Protein AF-A0A8J7DRU2-F1 (afdb_monomer)

Nearest PDB structures (foldseek):
  3ztw-assembly1_B  TM=8.433E-01  e=1.451E-21  Thermus thermophilus HB27
  3ztw-assembly1_A  TM=8.547E-01  e=4.739E-21  Thermus thermophilus HB27
  2zos-assembly2_B  TM=8.232E-01  e=2.912E-16  Pyrococcus horikoshii
  1xvi-assembly1_A  TM=8.022E-01  e=3.745E-15  Escherichia coli K-12
  1mop-assembly1_B  TM=5.510E-01  e=1.621E+00  Mycobacterium tuberculosis

Secondary structure (DSSP, 8-state):
--EEEEEEESSSS-HHHHHHHHHHHTT-TTEEEEEE-SS-HHHHHHH--S---EEETTTTEEEEETTS--SS--EEETTEEEEE-SPPHHHHHHHHHHHHHHTTS---BGGGS-HHHHHHHHT--HHHHHHHH--SS-EEEEPPSSS-HHHHHHHHHHTT-EEE--SSEEEEE-TT-SHHHHHHHHHHHS-TTS-EEEEEE-S-HHHHHHSSEEEPPP---S-HHHHHHHHHHHHHHHH-

Radius of gyration: 18.29 Å; Cα contacts (8 Å, |Δi|>4): 442; chains: 1; bounding box: 40×35×53 Å

InterPro domains:
  IPR023214 HAD superfamily [G3DSA:3.40.50.1000] (25-217)

Solvent-accessible surface area (backbone atoms only — not comparable to full-atom values): 12942 Å² total; per-residue (Å²): 127,40,32,34,37,38,37,32,35,57,79,70,43,62,74,70,55,51,57,51,51,50,63,70,44,67,77,40,97,44,53,46,63,31,44,35,29,70,49,22,63,56,40,48,59,74,72,43,93,61,100,55,38,36,29,22,47,41,18,15,36,34,40,34,46,64,87,56,89,56,46,92,66,47,52,84,48,98,69,22,21,37,42,73,42,27,35,52,22,71,54,25,52,52,46,47,57,53,39,22,60,74,70,72,43,92,63,57,39,53,85,75,46,52,67,68,53,34,16,67,76,69,73,35,54,64,70,54,31,52,24,66,52,52,48,66,25,36,29,48,26,52,44,60,90,90,56,55,72,67,60,52,39,53,51,27,47,77,72,63,27,33,64,49,88,40,90,63,52,21,35,36,34,16,64,68,30,26,54,50,54,37,53,55,50,53,58,71,34,47,60,85,88,58,75,63,51,38,31,19,41,33,78,51,64,60,51,35,71,64,32,79,41,61,36,69,72,68,88,65,97,59,60,85,65,57,53,53,48,52,57,53,48,60,52,43,74,63,44,104

Structure (mmCIF, N/CA/C/O backbone):
data_AF-A0A8J7DRU2-F1
#
_entry.id   AF-A0A8J7DRU2-F1
#
loop_
_atom_site.group_PDB
_atom_site.id
_atom_site.type_symbol
_atom_site.label_atom_id
_atom_site.label_alt_id
_atom_site.label_comp_id
_atom_site.label_asym_id
_atom_site.label_entity_id
_atom_site.label_seq_id
_atom_site.pdbx_PDB_ins_code
_atom_site.Cartn_x
_atom_site.Cartn_y
_atom_site.Cartn_z
_atom_site.occupancy
_atom_site.B_iso_or_equiv
_atom_site.auth_seq_id
_atom_site.auth_comp_id
_atom_site.auth_asym_id
_atom_site.auth_atom_id
_atom_site.pdbx_PDB_model_num
ATOM 1 N N . MET A 1 1 ? -12.143 6.184 30.166 1.00 57.16 1 MET A N 1
ATOM 2 C CA . MET A 1 1 ? -11.781 5.018 29.345 1.00 57.16 1 MET A CA 1
ATOM 3 C C . MET A 1 1 ? -11.552 5.536 27.946 1.00 57.16 1 MET A C 1
ATOM 5 O O . MET A 1 1 ? -12.514 5.947 27.304 1.00 57.16 1 MET A O 1
ATOM 9 N N . THR A 1 2 ? -10.285 5.646 27.568 1.00 62.66 2 THR A N 1
ATOM 10 C CA . THR A 1 2 ? -9.857 6.164 26.268 1.00 62.66 2 THR A CA 1
ATOM 11 C C . THR A 1 2 ? -9.828 4.993 25.302 1.00 62.66 2 THR A C 1
ATOM 13 O O . THR A 1 2 ? -9.277 3.942 25.618 1.00 62.66 2 THR A O 1
ATOM 16 N N . SER A 1 3 ? -10.466 5.153 24.153 1.00 82.56 3 SER A N 1
ATOM 17 C CA . SER A 1 3 ? -10.392 4.164 23.086 1.00 82.56 3 SER A CA 1
ATOM 18 C C . SER A 1 3 ? -9.222 4.543 22.163 1.00 82.56 3 SER A C 1
ATOM 20 O O . SER A 1 3 ? -8.818 5.703 22.106 1.00 82.56 3 SER A O 1
ATOM 22 N N . ALA A 1 4 ? -8.618 3.582 21.478 1.00 88.50 4 ALA A N 1
ATOM 23 C CA . ALA A 1 4 ? -7.410 3.792 20.690 1.00 88.50 4 ALA A CA 1
ATOM 24 C C . ALA A 1 4 ? -7.475 3.082 19.332 1.00 88.50 4 ALA A C 1
ATOM 26 O O . ALA A 1 4 ? -8.112 2.037 19.190 1.00 88.50 4 ALA A O 1
ATOM 27 N N . ILE A 1 5 ? -6.817 3.663 18.328 1.00 90.25 5 ILE A N 1
ATOM 28 C CA . ILE A 1 5 ? -6.596 3.035 17.021 1.00 90.25 5 ILE A CA 1
ATOM 29 C C . ILE A 1 5 ? -5.105 2.748 16.899 1.00 90.25 5 ILE A C 1
ATOM 31 O O . ILE A 1 5 ? -4.295 3.670 16.950 1.00 90.25 5 ILE A O 1
ATOM 35 N N . LEU A 1 6 ? -4.748 1.480 16.733 1.00 91.50 6 LEU A N 1
ATOM 36 C CA . LEU A 1 6 ? -3.387 1.048 16.452 1.00 91.50 6 LEU A CA 1
ATOM 37 C C . LEU A 1 6 ? -3.255 0.760 14.956 1.00 91.50 6 LEU A C 1
ATOM 39 O O . LEU A 1 6 ? -3.738 -0.264 14.467 1.00 91.50 6 LEU A O 1
ATOM 43 N N . PHE A 1 7 ? -2.580 1.655 14.241 1.00 93.69 7 PHE A N 1
ATOM 44 C CA . PHE A 1 7 ? -2.135 1.405 12.877 1.00 93.69 7 PHE A CA 1
ATOM 45 C C . PHE A 1 7 ? -0.889 0.526 12.910 1.00 93.69 7 PHE A C 1
ATOM 47 O O . PHE A 1 7 ? 0.063 0.823 13.632 1.00 93.69 7 PHE A O 1
ATOM 54 N N . VAL A 1 8 ? -0.898 -0.565 12.150 1.00 91.75 8 VAL A N 1
ATOM 55 C CA . VAL A 1 8 ? 0.208 -1.527 12.134 1.00 91.75 8 VAL A CA 1
ATOM 56 C C . VAL A 1 8 ? 0.742 -1.670 10.724 1.00 91.75 8 VAL A C 1
ATOM 58 O O . VAL A 1 8 ? 0.020 -2.112 9.836 1.00 91.75 8 VAL A O 1
ATOM 61 N N . ASP A 1 9 ? 2.009 -1.333 10.529 1.00 92.62 9 ASP A N 1
ATOM 62 C CA . ASP A 1 9 ? 2.712 -1.577 9.277 1.00 92.62 9 ASP A CA 1
ATOM 63 C C . ASP A 1 9 ? 3.012 -3.071 9.123 1.00 92.62 9 ASP A C 1
ATOM 65 O O . ASP A 1 9 ? 3.837 -3.633 9.847 1.00 92.62 9 ASP A O 1
ATOM 69 N N . LEU A 1 10 ? 2.326 -3.728 8.186 1.00 89.25 10 LEU A N 1
ATOM 70 C CA . LEU A 1 10 ? 2.542 -5.155 7.929 1.00 89.25 10 LEU A CA 1
ATOM 71 C C . LEU A 1 10 ? 3.870 -5.444 7.240 1.00 89.25 10 LEU A C 1
ATOM 73 O O . LEU A 1 10 ? 4.282 -6.598 7.171 1.00 89.25 10 LEU A O 1
ATOM 77 N N . ASP A 1 11 ? 4.504 -4.429 6.667 1.00 88.31 11 ASP A N 1
ATOM 78 C CA . ASP A 1 11 ? 5.716 -4.597 5.882 1.00 88.31 11 ASP A CA 1
ATOM 79 C C . ASP A 1 11 ? 6.962 -4.539 6.766 1.00 88.31 11 ASP A C 1
ATOM 81 O O . ASP A 1 11 ? 7.975 -5.151 6.431 1.00 88.31 11 ASP A O 1
ATOM 85 N N . SER A 1 12 ? 6.858 -3.875 7.921 1.00 82.12 12 SER A N 1
ATOM 86 C CA . SER A 1 12 ? 7.887 -3.839 8.965 1.00 82.12 12 SER A CA 1
ATOM 87 C C . SER A 1 12 ? 7.806 -4.999 9.963 1.00 82.12 12 SER A C 1
ATOM 89 O O . SER A 1 12 ? 8.673 -5.106 10.829 1.00 82.12 12 SER A O 1
ATOM 91 N N . LEU A 1 13 ? 6.775 -5.851 9.895 1.00 77.81 13 LEU A N 1
ATOM 92 C CA . LEU A 1 13 ? 6.557 -6.922 10.871 1.00 77.81 13 LEU A CA 1
ATOM 93 C C . LEU A 1 13 ? 6.539 -8.316 10.230 1.00 77.81 13 LEU A C 1
ATOM 95 O O . LEU A 1 13 ? 5.918 -8.520 9.184 1.00 77.81 13 LEU A O 1
ATOM 99 N N . PRO A 1 14 ? 7.130 -9.323 10.894 1.00 70.81 14 PRO A N 1
ATOM 100 C CA . PRO A 1 14 ? 6.873 -10.721 10.579 1.00 70.81 14 PRO A CA 1
ATOM 101 C C . PRO A 1 14 ? 5.379 -11.073 10.721 1.00 70.81 14 PRO A C 1
ATOM 103 O O . PRO A 1 14 ? 4.694 -10.612 11.640 1.00 70.81 14 PRO A O 1
ATOM 106 N N . ALA A 1 15 ? 4.852 -11.906 9.817 1.00 64.12 15 ALA A N 1
ATOM 107 C CA . ALA A 1 15 ? 3.417 -12.215 9.752 1.00 64.12 15 ALA A CA 1
ATOM 108 C C . ALA A 1 15 ? 2.878 -12.910 11.023 1.00 64.12 15 ALA A C 1
ATOM 110 O O . ALA A 1 15 ? 1.732 -12.710 11.426 1.00 64.12 15 ALA A O 1
ATOM 111 N N . ASP A 1 16 ? 3.717 -13.712 11.670 1.00 67.00 16 ASP A N 1
ATOM 112 C CA . ASP A 1 16 ? 3.453 -14.394 12.934 1.00 67.00 16 ASP A CA 1
ATOM 113 C C . ASP A 1 16 ? 3.314 -13.422 14.116 1.00 67.00 16 ASP A C 1
ATOM 115 O O . ASP A 1 16 ? 2.469 -13.639 14.989 1.00 67.00 16 ASP A O 1
ATOM 119 N N . GLN A 1 17 ? 4.049 -12.306 14.117 1.00 70.75 17 GLN A N 1
ATOM 120 C CA . GLN A 1 17 ? 3.916 -11.287 15.160 1.00 70.75 17 GLN A CA 1
ATOM 121 C C . GLN A 1 17 ? 2.566 -10.576 15.102 1.00 70.75 17 GLN A C 1
ATOM 123 O O . GLN A 1 17 ? 1.948 -10.347 16.141 1.00 70.75 17 GLN A O 1
ATOM 128 N N . LEU A 1 18 ? 2.050 -10.282 13.908 1.00 68.88 18 LEU A N 1
ATOM 129 C CA . LEU A 1 18 ? 0.759 -9.614 13.783 1.00 68.88 18 LEU A CA 1
ATOM 130 C C . LEU A 1 18 ? -0.393 -10.477 14.311 1.00 68.88 18 LEU A C 1
ATOM 132 O O . LEU A 1 18 ? -1.255 -9.971 15.025 1.00 68.88 18 LEU A O 1
ATOM 136 N N . ALA A 1 19 ? -0.408 -11.777 14.007 1.00 68.94 19 ALA A N 1
ATOM 137 C CA . ALA A 1 19 ? -1.417 -12.689 14.546 1.00 68.94 19 ALA A CA 1
ATOM 138 C C . ALA A 1 19 ? -1.389 -12.716 16.084 1.00 68.94 19 ALA A C 1
ATOM 140 O O . ALA A 1 19 ? -2.441 -12.714 16.729 1.00 68.94 19 ALA A O 1
ATOM 141 N N . VAL A 1 20 ? -0.194 -12.677 16.681 1.00 70.56 20 VAL A N 1
ATOM 142 C CA . VAL A 1 20 ? -0.016 -12.600 18.136 1.00 70.56 20 VAL A CA 1
ATOM 143 C C . VAL A 1 20 ? -0.521 -11.266 18.691 1.00 70.56 20 VAL A C 1
ATOM 145 O O . VAL A 1 20 ? -1.255 -11.271 19.680 1.00 70.56 20 VAL A O 1
ATOM 148 N N . ILE A 1 21 ? -0.172 -10.142 18.058 1.00 70.88 21 ILE A N 1
ATOM 149 C CA . ILE A 1 21 ? -0.624 -8.795 18.438 1.00 70.88 21 ILE A CA 1
ATOM 150 C C . ILE A 1 21 ? -2.150 -8.718 18.357 1.00 70.88 21 ILE A C 1
ATOM 152 O O . ILE A 1 21 ? -2.799 -8.382 19.345 1.00 70.88 21 ILE A O 1
ATOM 156 N N . ALA A 1 22 ? -2.730 -9.114 17.224 1.00 68.56 22 ALA A N 1
ATOM 157 C CA . ALA A 1 22 ? -4.168 -9.103 17.001 1.00 68.56 22 ALA A CA 1
ATOM 158 C C . ALA A 1 22 ? -4.903 -9.981 18.017 1.00 68.56 22 ALA A C 1
ATOM 160 O O . ALA A 1 22 ? -5.844 -9.508 18.638 1.00 68.56 22 ALA A O 1
ATOM 161 N N . THR A 1 23 ? -4.439 -11.210 18.268 1.00 69.81 23 THR A N 1
ATOM 162 C CA . THR A 1 23 ? -5.084 -12.129 19.226 1.00 69.81 23 THR A CA 1
ATOM 163 C C . THR A 1 23 ? -4.995 -11.625 20.669 1.00 69.81 23 THR A C 1
ATOM 165 O O . THR A 1 23 ? -5.955 -11.726 21.434 1.00 69.81 23 THR A O 1
ATOM 168 N N . LYS A 1 24 ? -3.843 -11.078 21.077 1.00 66.12 24 LYS A N 1
ATOM 169 C CA . LYS A 1 24 ? -3.654 -10.569 22.444 1.00 66.12 24 LYS A CA 1
ATOM 170 C C . LYS A 1 24 ? -4.443 -9.286 22.694 1.00 66.12 24 LYS A C 1
ATOM 172 O O . LYS A 1 24 ? -4.889 -9.062 23.817 1.00 66.12 24 LYS A O 1
ATOM 177 N N . LEU A 1 25 ? -4.615 -8.456 21.669 1.00 64.44 25 LEU A N 1
ATOM 178 C CA . LEU A 1 25 ? -5.249 -7.146 21.787 1.00 64.44 25 LEU A CA 1
ATOM 179 C C . LEU A 1 25 ? -6.736 -7.139 21.411 1.00 64.44 25 LEU A C 1
ATOM 181 O O . LEU A 1 25 ? -7.464 -6.284 21.909 1.00 64.44 25 LEU A O 1
ATOM 185 N N . SER A 1 26 ? -7.225 -8.121 20.646 1.00 62.44 26 SER A N 1
ATOM 186 C CA . SER A 1 26 ? -8.649 -8.267 20.292 1.00 62.44 26 SER A CA 1
ATOM 187 C C . SER A 1 26 ? -9.561 -8.512 21.496 1.00 62.44 26 SER A C 1
ATOM 189 O O . SER A 1 26 ? -10.780 -8.429 21.378 1.00 62.44 26 SER A O 1
ATOM 191 N N . SER A 1 27 ? -8.987 -8.822 22.661 1.00 62.72 27 SER A N 1
ATOM 192 C CA . SER A 1 27 ? -9.725 -8.951 23.921 1.00 62.72 27 SER A CA 1
ATOM 193 C C . SER A 1 27 ? -10.120 -7.594 24.526 1.00 62.72 27 SER A C 1
ATOM 195 O O . SER A 1 27 ? -10.934 -7.555 25.445 1.00 62.72 27 SER A O 1
ATOM 197 N N . SER A 1 28 ? -9.556 -6.482 24.035 1.00 65.56 28 SER A N 1
ATOM 198 C CA . SER A 1 28 ? -9.883 -5.133 24.498 1.00 65.56 28 SER A CA 1
ATOM 199 C C . SER A 1 28 ? -10.899 -4.473 23.570 1.00 65.56 28 SER A C 1
ATOM 201 O O . SER A 1 28 ? -10.582 -4.117 22.439 1.00 65.56 28 SER A O 1
ATOM 203 N N . SER A 1 29 ? -12.111 -4.217 24.067 1.00 67.75 29 SER A N 1
ATOM 204 C CA . SER A 1 29 ? -13.142 -3.465 23.332 1.00 67.75 29 SER A CA 1
ATOM 205 C C . SER A 1 29 ? -12.785 -1.988 23.098 1.00 67.75 29 SER A C 1
ATOM 207 O O . SER A 1 29 ? -13.585 -1.250 22.531 1.00 67.75 29 SER A O 1
ATOM 209 N N . GLN A 1 30 ? -11.626 -1.542 23.587 1.00 78.25 30 GLN A N 1
ATOM 210 C CA . GLN A 1 30 ? -11.133 -0.169 23.497 1.00 78.25 30 GLN A CA 1
ATOM 211 C C . GLN A 1 30 ? -10.054 -0.003 22.427 1.00 78.25 30 GLN A C 1
ATOM 213 O O . GLN A 1 30 ? -9.617 1.120 22.213 1.00 78.25 30 GLN A O 1
ATOM 218 N N . LEU A 1 31 ? -9.611 -1.076 21.760 1.00 83.25 31 LEU A N 1
ATOM 219 C CA . LEU A 1 31 ? -8.578 -0.991 20.731 1.00 83.25 31 LEU A CA 1
ATOM 220 C C . LEU A 1 31 ? -9.094 -1.467 19.375 1.00 83.25 31 LEU A C 1
ATOM 222 O O . LEU A 1 31 ? -9.531 -2.606 19.226 1.00 83.25 31 LEU A O 1
ATOM 226 N N . LEU A 1 32 ? -8.959 -0.608 18.370 1.00 86.56 32 LEU A N 1
ATOM 227 C CA . LEU A 1 32 ? -9.132 -0.968 16.971 1.00 86.56 32 LEU A CA 1
ATOM 228 C C . LEU A 1 32 ? -7.765 -1.132 16.308 1.00 86.56 32 LEU A C 1
ATOM 230 O O . LEU A 1 32 ? -6.945 -0.222 16.356 1.00 86.56 32 LEU A O 1
ATOM 234 N N . ILE A 1 33 ? -7.525 -2.274 15.670 1.00 88.44 33 ILE A N 1
ATOM 235 C CA . ILE A 1 33 ? -6.283 -2.539 14.934 1.00 88.44 33 ILE A CA 1
ATOM 236 C C . ILE A 1 33 ? -6.546 -2.349 13.447 1.00 88.44 33 ILE A C 1
ATOM 238 O O . ILE A 1 33 ? -7.510 -2.906 12.920 1.00 88.44 33 ILE A O 1
ATOM 242 N N . VAL A 1 34 ? -5.674 -1.588 12.789 1.00 92.00 34 VAL A N 1
ATOM 243 C CA . VAL A 1 34 ? -5.780 -1.262 11.365 1.00 92.00 34 VAL A CA 1
ATOM 244 C C . VAL A 1 34 ? -4.444 -1.550 10.684 1.00 92.00 34 VAL A C 1
ATOM 246 O O . VAL A 1 34 ? -3.516 -0.744 10.769 1.00 92.00 34 VAL A O 1
ATOM 249 N N . PRO A 1 35 ? -4.307 -2.701 10.016 1.00 92.94 35 PRO A N 1
ATOM 250 C CA . PRO A 1 35 ? -3.154 -2.978 9.178 1.00 92.94 35 PRO A CA 1
ATOM 251 C C . PRO A 1 35 ? -2.997 -1.955 8.047 1.00 92.94 35 PRO A C 1
ATOM 253 O O . PRO A 1 35 ? -3.981 -1.569 7.417 1.00 92.94 35 PRO A O 1
ATOM 256 N N . VAL A 1 36 ? -1.759 -1.553 7.770 1.00 95.94 36 VAL A N 1
ATOM 257 C CA . VAL A 1 36 ? -1.356 -0.663 6.674 1.00 95.94 36 VAL A CA 1
ATOM 258 C C . VAL A 1 36 ? -0.221 -1.340 5.910 1.00 95.94 36 VAL A C 1
ATOM 260 O O . VAL A 1 36 ? 0.701 -1.866 6.529 1.00 95.94 36 VAL A O 1
ATOM 263 N N . THR A 1 37 ? -0.295 -1.389 4.577 1.00 95.56 37 THR A N 1
ATOM 264 C CA . THR A 1 37 ? 0.693 -2.129 3.772 1.00 95.56 37 THR A CA 1
ATOM 265 C C . THR A 1 37 ? 0.749 -1.687 2.309 1.00 95.56 37 THR A C 1
ATOM 267 O O . THR A 1 37 ? -0.220 -1.155 1.763 1.00 95.56 37 THR A O 1
ATOM 270 N N . HIS A 1 38 ? 1.868 -1.964 1.636 1.00 95.81 38 HIS A N 1
ATOM 271 C CA . HIS A 1 38 ? 1.995 -1.913 0.174 1.00 95.81 38 HIS A CA 1
ATOM 272 C C . HIS A 1 38 ? 1.373 -3.120 -0.556 1.00 95.81 38 HIS A C 1
ATOM 274 O O . HIS A 1 38 ? 1.244 -3.109 -1.791 1.00 95.81 38 HIS A O 1
ATOM 280 N N . LYS A 1 39 ? 1.023 -4.175 0.190 1.00 95.62 39 LYS A N 1
ATOM 281 C CA . LYS A 1 39 ? 0.406 -5.405 -0.321 1.00 95.62 39 LYS A CA 1
ATOM 282 C C . LYS A 1 39 ? -0.992 -5.142 -0.864 1.00 95.62 39 LYS A C 1
ATOM 284 O O . LYS A 1 39 ? -1.639 -4.153 -0.528 1.00 95.62 39 LYS A O 1
ATOM 289 N N . THR A 1 40 ? -1.435 -6.044 -1.727 1.00 97.12 40 THR A N 1
ATOM 290 C CA . THR A 1 40 ? -2.789 -6.066 -2.296 1.00 97.12 40 THR A CA 1
ATOM 291 C C . THR A 1 40 ? -3.824 -6.527 -1.272 1.00 97.12 40 THR A C 1
ATOM 293 O O . THR A 1 40 ? -3.483 -7.203 -0.297 1.00 97.12 40 THR A O 1
ATOM 296 N N . ARG A 1 41 ? -5.109 -6.255 -1.531 1.00 95.62 41 ARG A N 1
ATOM 297 C CA . ARG A 1 41 ? -6.211 -6.859 -0.765 1.00 95.62 41 ARG A CA 1
ATOM 298 C C . ARG A 1 41 ? -6.106 -8.380 -0.722 1.00 95.62 41 ARG A C 1
ATOM 300 O O . ARG A 1 41 ? -6.160 -8.959 0.357 1.00 95.62 41 ARG A O 1
ATOM 307 N N . ALA A 1 42 ? -5.877 -9.012 -1.873 1.00 94.81 42 ALA A N 1
ATOM 308 C CA . ALA A 1 42 ? -5.778 -10.465 -1.969 1.00 94.81 42 ALA A CA 1
ATOM 309 C C . ALA A 1 42 ? -4.670 -11.035 -1.065 1.00 94.81 42 ALA A C 1
ATOM 311 O O . ALA A 1 42 ? -4.842 -12.086 -0.447 1.00 94.81 42 ALA A O 1
ATOM 312 N N . GLU A 1 43 ? -3.518 -10.361 -0.973 1.00 94.00 43 GLU A N 1
ATOM 313 C CA . GLU A 1 43 ? -2.453 -10.739 -0.039 1.00 94.00 43 GLU A CA 1
ATOM 314 C C . GLU A 1 43 ? -2.883 -10.587 1.419 1.00 94.00 43 GLU A C 1
ATOM 316 O O . GLU A 1 43 ? -2.649 -11.504 2.204 1.00 94.00 43 GLU A O 1
ATOM 321 N N . VAL A 1 44 ? -3.518 -9.467 1.775 1.00 91.94 44 VAL A N 1
ATOM 322 C CA . VAL A 1 44 ? -3.983 -9.211 3.144 1.00 91.94 44 VAL A CA 1
ATOM 323 C C . VAL A 1 44 ? -5.025 -10.241 3.577 1.00 91.94 44 VAL A C 1
ATOM 325 O O . VAL A 1 44 ? -4.873 -10.823 4.645 1.00 91.94 44 VAL A O 1
ATOM 328 N N . GLU A 1 45 ? -6.018 -10.547 2.743 1.00 90.44 45 GLU A N 1
ATOM 329 C CA . GLU A 1 45 ? -7.039 -11.569 3.023 1.00 90.44 45 GLU A CA 1
ATOM 330 C C . GLU A 1 45 ? -6.429 -12.964 3.240 1.00 90.44 45 GLU A C 1
ATOM 332 O O . GLU A 1 45 ? -6.904 -13.741 4.067 1.00 90.44 45 GLU A O 1
ATOM 337 N N . ALA A 1 46 ? -5.342 -13.288 2.532 1.00 89.69 46 ALA A N 1
ATOM 338 C CA . ALA A 1 46 ? -4.636 -14.554 2.713 1.00 89.69 46 ALA A CA 1
ATOM 339 C C . ALA A 1 46 ? -3.768 -14.594 3.984 1.00 89.69 46 ALA A C 1
ATOM 341 O O . ALA A 1 46 ? -3.498 -15.679 4.500 1.00 89.69 46 ALA A O 1
ATOM 342 N N . LEU A 1 47 ? -3.294 -13.438 4.458 1.00 83.88 47 LEU A N 1
ATOM 343 C CA . LEU A 1 47 ? -2.450 -13.314 5.650 1.00 83.88 47 LEU A CA 1
ATOM 344 C C . LEU A 1 47 ? -3.274 -13.168 6.935 1.00 83.88 47 LEU A C 1
ATOM 346 O O . LEU A 1 47 ? -2.850 -13.644 7.987 1.00 83.88 47 LEU A O 1
ATOM 350 N N . LEU A 1 48 ? -4.431 -12.506 6.859 1.00 78.12 48 LEU A N 1
ATOM 351 C CA . LEU A 1 48 ? -5.240 -12.104 8.006 1.00 78.12 48 LEU A CA 1
ATOM 352 C C . LEU A 1 48 ? -6.577 -12.848 8.011 1.00 78.12 48 LEU A C 1
ATOM 354 O O . LEU A 1 48 ? -7.544 -12.374 7.421 1.00 78.12 48 LEU A O 1
ATOM 358 N N . PRO A 1 49 ? -6.698 -13.968 8.745 1.00 65.81 49 PRO A N 1
ATOM 359 C CA . PRO A 1 49 ? -7.970 -14.684 8.865 1.00 65.81 49 PRO A CA 1
ATOM 360 C C . PRO A 1 49 ? -9.011 -13.937 9.723 1.00 65.81 49 PRO A C 1
ATOM 362 O O . PRO A 1 49 ? -10.094 -14.461 9.974 1.00 65.81 49 PRO A O 1
ATOM 365 N N . LEU A 1 50 ? -8.686 -12.738 10.220 1.00 67.94 50 LEU A N 1
ATOM 366 C CA . LEU A 1 50 ? -9.546 -11.920 11.069 1.00 67.94 50 LEU A CA 1
ATOM 367 C C . LEU A 1 50 ? -10.215 -10.812 10.252 1.00 67.94 50 LEU A C 1
ATOM 369 O O . LEU A 1 50 ? -9.578 -10.138 9.448 1.00 67.94 50 LEU A O 1
ATOM 373 N N . THR A 1 51 ? -11.495 -10.569 10.530 1.00 80.12 51 THR A N 1
ATOM 374 C CA . THR A 1 51 ? -12.278 -9.488 9.922 1.00 80.12 51 THR A CA 1
ATOM 375 C C . THR A 1 51 ? -11.921 -8.137 10.555 1.00 80.12 51 THR A C 1
ATOM 377 O O . THR A 1 51 ? -12.645 -7.613 11.404 1.00 80.12 51 THR A O 1
ATOM 380 N N . LEU A 1 52 ? -10.771 -7.589 10.167 1.00 86.81 52 LEU A N 1
ATOM 381 C CA . LEU A 1 52 ? -10.296 -6.258 10.553 1.00 86.81 52 LEU A CA 1
ATOM 382 C C . LEU A 1 52 ? -10.506 -5.265 9.400 1.00 86.81 52 LEU A C 1
ATOM 384 O O . LEU A 1 52 ? -10.512 -5.685 8.242 1.00 86.81 52 LEU A O 1
ATOM 388 N N . PRO A 1 53 ? -10.665 -3.960 9.676 1.00 91.31 53 PRO A N 1
ATOM 389 C CA . PRO A 1 53 ? -10.430 -2.953 8.655 1.00 91.31 53 PRO A CA 1
ATOM 390 C C . PRO A 1 53 ? -8.937 -2.860 8.336 1.00 91.31 53 PRO A C 1
ATOM 392 O O . PRO A 1 53 ? -8.112 -3.035 9.229 1.00 91.31 53 PRO A O 1
ATOM 395 N N . PHE A 1 54 ? -8.582 -2.562 7.089 1.00 93.94 54 PHE A N 1
ATOM 396 C CA . PHE A 1 54 ? -7.186 -2.468 6.658 1.00 93.94 54 PHE A CA 1
ATOM 397 C C . PHE A 1 54 ? -6.998 -1.489 5.493 1.00 93.94 54 PHE A C 1
ATOM 399 O O . PHE A 1 54 ? -7.938 -1.154 4.770 1.00 93.94 54 PHE A O 1
ATOM 406 N N . ILE A 1 55 ? -5.760 -1.030 5.320 1.00 97.12 55 ILE A N 1
ATOM 407 C CA . ILE A 1 55 ? -5.325 -0.088 4.289 1.00 97.12 55 ILE A CA 1
ATOM 408 C C . ILE A 1 55 ? -4.296 -0.788 3.395 1.00 97.12 55 ILE A C 1
ATOM 410 O O . ILE A 1 55 ? -3.258 -1.243 3.877 1.00 97.12 55 ILE A O 1
ATOM 414 N N . VAL A 1 56 ? -4.573 -0.860 2.093 1.00 97.62 56 VAL A N 1
ATOM 415 C CA . VAL A 1 56 ? -3.752 -1.587 1.108 1.00 97.62 56 VAL A CA 1
ATOM 416 C C . VAL A 1 56 ? -3.082 -0.662 0.109 1.00 97.62 56 VAL A C 1
ATOM 418 O O . VAL A 1 56 ? -3.437 0.516 -0.017 1.00 97.62 56 VAL A O 1
ATOM 421 N N . GLU A 1 57 ? -2.141 -1.233 -0.645 1.00 98.00 57 GLU A N 1
ATOM 422 C CA . GLU A 1 57 ? -1.481 -0.592 -1.782 1.00 98.00 57 GLU A CA 1
ATOM 423 C C . GLU A 1 57 ? -0.993 0.823 -1.451 1.00 98.00 57 GLU A C 1
ATOM 425 O O . GLU A 1 57 ? -1.210 1.783 -2.194 1.00 98.00 57 GLU A O 1
ATOM 430 N N . THR A 1 58 ? -0.360 0.937 -0.283 1.00 96.69 58 THR A N 1
ATOM 431 C CA . THR A 1 58 ? 0.274 2.158 0.218 1.00 96.69 58 THR A CA 1
ATOM 432 C C . THR A 1 58 ? -0.711 3.316 0.388 1.00 96.69 58 THR A C 1
ATOM 434 O O . THR A 1 58 ? -0.439 4.461 0.034 1.00 96.69 58 THR A O 1
ATOM 437 N N . GLY A 1 59 ? -1.887 3.014 0.939 1.00 97.94 59 GLY A N 1
ATOM 438 C CA . GLY A 1 59 ? -2.921 4.018 1.188 1.00 97.94 59 GLY A CA 1
ATOM 439 C C . GLY A 1 59 ? -3.831 4.291 -0.002 1.00 97.94 59 GLY A C 1
ATOM 440 O O . GLY A 1 59 ? -4.502 5.318 -0.029 1.00 97.94 59 GLY A O 1
ATOM 441 N N . SER A 1 60 ? -3.862 3.394 -0.986 1.00 98.38 60 SER A N 1
ATOM 442 C CA . SER A 1 60 ? -4.724 3.552 -2.159 1.00 98.38 60 SER A CA 1
ATOM 443 C C . SER A 1 60 ? -6.151 3.048 -1.925 1.00 98.38 60 SER A C 1
ATOM 445 O O . SER A 1 60 ? -7.092 3.593 -2.501 1.00 98.38 60 SER A O 1
ATOM 447 N N . GLY A 1 61 ? -6.329 2.041 -1.068 1.00 97.38 61 GLY A N 1
ATOM 448 C CA . GLY A 1 61 ? -7.640 1.485 -0.738 1.00 97.38 61 GLY A CA 1
ATOM 449 C C . GLY A 1 61 ? -7.789 1.259 0.759 1.00 97.38 61 GLY A C 1
ATOM 450 O O . GLY A 1 61 ? -6.887 0.723 1.401 1.00 97.38 61 GLY A O 1
ATOM 451 N N . ILE A 1 62 ? -8.930 1.665 1.309 1.00 96.12 62 ILE A N 1
ATOM 452 C CA . ILE A 1 62 ? -9.314 1.423 2.700 1.00 96.12 62 ILE A CA 1
ATOM 453 C C . ILE A 1 62 ? -10.512 0.478 2.687 1.00 96.12 62 ILE A C 1
ATOM 455 O O . ILE A 1 62 ? -11.581 0.840 2.195 1.00 96.12 62 ILE A O 1
ATOM 459 N N . PHE A 1 63 ? -10.343 -0.712 3.252 1.00 94.19 63 PHE A N 1
ATOM 460 C CA . PHE A 1 63 ? -11.389 -1.723 3.339 1.00 94.19 63 PHE A CA 1
ATOM 461 C C . PHE A 1 63 ? -11.922 -1.785 4.763 1.00 94.19 63 PHE A C 1
ATOM 463 O O . PHE A 1 63 ? -11.181 -2.044 5.709 1.00 94.19 63 PHE A O 1
ATOM 470 N N . ILE A 1 64 ? -13.221 -1.542 4.915 1.00 91.62 64 ILE A N 1
ATOM 471 C CA . ILE A 1 64 ? -13.924 -1.583 6.200 1.00 91.62 64 ILE A CA 1
ATOM 472 C C . ILE A 1 64 ? -14.941 -2.723 6.143 1.00 91.62 64 ILE A C 1
ATOM 474 O O . ILE A 1 64 ? -15.780 -2.710 5.246 1.00 91.62 64 ILE A O 1
ATOM 478 N N . PRO A 1 65 ? -14.929 -3.706 7.057 1.00 89.19 65 PRO A N 1
ATOM 479 C CA . PRO A 1 65 ? -15.925 -4.772 7.044 1.00 89.19 65 PRO A CA 1
ATOM 480 C C . PRO A 1 65 ? -17.355 -4.221 7.093 1.00 89.19 65 PRO A C 1
ATOM 482 O O . PRO A 1 65 ? -17.656 -3.330 7.889 1.00 89.19 65 PRO A O 1
ATOM 485 N N . ALA A 1 66 ? -18.258 -4.763 6.269 1.00 83.00 66 ALA A N 1
ATOM 486 C CA . ALA A 1 66 ? -19.607 -4.212 6.085 1.00 83.00 66 ALA A CA 1
ATOM 487 C C . ALA A 1 66 ? -20.464 -4.169 7.367 1.00 83.00 66 ALA A C 1
ATOM 489 O O . ALA A 1 66 ? -21.454 -3.441 7.430 1.00 83.00 66 ALA A O 1
ATOM 490 N N . ASN A 1 67 ? -20.092 -4.943 8.387 1.00 75.62 67 ASN A N 1
ATOM 491 C CA . ASN A 1 67 ? -20.769 -5.030 9.678 1.00 75.62 67 ASN A CA 1
ATOM 492 C C . ASN A 1 67 ? -20.198 -4.085 10.755 1.00 75.62 67 ASN A C 1
ATOM 494 O O . ASN A 1 67 ? -20.709 -4.083 11.876 1.00 75.62 67 ASN A O 1
ATOM 498 N N . GLN A 1 68 ? -19.166 -3.291 10.455 1.00 70.56 68 GLN A N 1
ATOM 499 C CA . GLN A 1 68 ? -18.615 -2.323 11.403 1.00 70.56 68 GLN A CA 1
ATOM 500 C C . GLN A 1 68 ? -19.341 -0.977 11.271 1.00 70.56 68 GLN A C 1
ATOM 502 O O . GLN A 1 68 ? -19.498 -0.446 10.176 1.00 70.56 68 GLN A O 1
ATOM 507 N N . GLY A 1 69 ? -19.809 -0.429 12.399 1.00 63.97 69 GLY A N 1
ATOM 508 C CA . GLY A 1 69 ? -20.697 0.743 12.492 1.00 63.97 69 GLY A CA 1
ATOM 509 C C . GLY A 1 69 ? -20.072 2.102 12.139 1.00 63.97 69 GLY A C 1
ATOM 510 O O . GLY A 1 69 ? -20.336 3.086 12.830 1.00 63.97 69 GLY A O 1
ATOM 511 N N . PHE A 1 70 ? -19.239 2.157 11.100 1.00 72.94 70 PHE A N 1
ATOM 512 C CA . PHE A 1 70 ? -18.668 3.384 10.549 1.00 72.94 70 PHE A CA 1
ATOM 513 C C . PHE A 1 70 ? -19.752 4.239 9.876 1.00 72.94 70 PHE A C 1
ATOM 515 O O . PHE A 1 70 ? -20.711 3.732 9.290 1.00 72.94 70 PHE A O 1
ATOM 522 N N . THR A 1 71 ? -19.599 5.560 9.957 1.00 63.38 71 THR A N 1
ATOM 523 C CA . THR A 1 71 ? -20.483 6.540 9.304 1.00 63.38 71 THR A CA 1
ATOM 524 C C . THR A 1 71 ? -19.893 6.978 7.960 1.00 63.38 71 THR A C 1
ATOM 526 O O . THR A 1 71 ? -18.676 6.995 7.826 1.00 63.38 71 THR A O 1
ATOM 529 N N . ASN A 1 72 ? -20.720 7.354 6.970 1.00 62.09 72 ASN A N 1
ATOM 530 C CA . ASN A 1 72 ? -20.262 7.799 5.634 1.00 62.09 72 ASN A CA 1
ATOM 531 C C . ASN A 1 72 ? -19.296 6.818 4.942 1.00 62.09 72 ASN A C 1
ATOM 533 O O . ASN A 1 72 ? -18.271 7.195 4.383 1.00 62.09 72 ASN A O 1
ATOM 537 N N . VAL A 1 73 ? -19.634 5.536 5.014 1.00 70.69 73 VAL A N 1
ATOM 538 C CA . VAL A 1 73 ? -18.847 4.440 4.448 1.00 70.69 73 VAL A CA 1
ATOM 539 C C . VAL A 1 73 ? -18.904 4.423 2.920 1.00 70.69 73 VAL A C 1
ATOM 541 O O . VAL A 1 73 ? -19.958 4.692 2.345 1.00 70.69 73 VAL A O 1
ATOM 544 N N . GLY A 1 74 ? -17.777 4.074 2.290 1.00 74.69 74 GLY A N 1
ATOM 545 C CA . GLY A 1 74 ? -17.621 4.015 0.833 1.00 74.69 74 GLY A CA 1
ATOM 546 C C . GLY A 1 74 ? -18.459 2.934 0.143 1.00 74.69 74 GLY A C 1
ATOM 547 O O . GLY A 1 74 ? -19.466 2.471 0.686 1.00 74.69 74 GLY A O 1
ATOM 548 N N . GLU A 1 75 ? -18.079 2.531 -1.063 1.00 83.94 75 GLU A N 1
ATOM 549 C CA . GLU A 1 75 ? -18.909 1.657 -1.902 1.00 83.94 75 GLU A CA 1
ATOM 550 C C . GLU A 1 75 ? -18.874 0.192 -1.423 1.00 83.94 75 GLU A C 1
ATOM 552 O O . GLU A 1 75 ? -17.848 -0.254 -0.906 1.00 83.94 75 GLU A O 1
ATOM 557 N N . PRO A 1 76 ? -19.979 -0.572 -1.520 1.00 85.00 76 PRO A N 1
ATOM 558 C CA . PRO A 1 76 ? -19.974 -2.002 -1.210 1.00 85.00 76 PRO A CA 1
ATOM 559 C C . PRO A 1 76 ? -19.023 -2.786 -2.126 1.00 85.00 76 PRO A C 1
ATOM 561 O O . PRO A 1 76 ? -19.127 -2.669 -3.341 1.00 85.00 76 PRO A O 1
ATOM 564 N N . GLU A 1 77 ? -18.165 -3.625 -1.542 1.00 86.19 77 GLU A N 1
ATOM 565 C CA . GLU A 1 77 ? -17.157 -4.418 -2.263 1.00 86.19 77 GLU A CA 1
ATOM 566 C C . GLU A 1 77 ? -16.888 -5.727 -1.499 1.00 86.19 77 GLU A C 1
ATOM 568 O O . GLU A 1 77 ? -16.343 -5.679 -0.403 1.00 86.19 77 GLU A O 1
ATOM 573 N N . ASP A 1 78 ? -17.299 -6.891 -2.016 1.00 84.81 78 ASP A N 1
ATOM 574 C CA . ASP A 1 78 ? -16.961 -8.230 -1.479 1.00 84.81 78 ASP A CA 1
ATOM 575 C C . ASP A 1 78 ? -17.041 -8.408 0.061 1.00 84.81 78 ASP A C 1
ATOM 577 O O . ASP A 1 78 ? -16.176 -9.006 0.696 1.00 84.81 78 ASP A O 1
ATOM 581 N N . GLY A 1 79 ? -18.100 -7.901 0.703 1.00 86.38 79 GLY A N 1
ATOM 582 C CA . GLY A 1 79 ? -18.265 -7.991 2.168 1.00 86.38 79 GLY A CA 1
ATOM 583 C C . GLY A 1 79 ? -17.582 -6.867 2.961 1.00 86.38 79 GLY A C 1
ATOM 584 O O . GLY A 1 79 ? -17.679 -6.818 4.192 1.00 86.38 79 GLY A O 1
ATOM 585 N N . TYR A 1 80 ? -16.981 -5.916 2.256 1.00 90.69 80 TYR A N 1
ATOM 586 C CA . TYR A 1 80 ? -16.418 -4.674 2.757 1.00 90.69 80 TYR A CA 1
ATOM 587 C C . TYR A 1 80 ? -17.187 -3.453 2.234 1.00 90.69 80 TYR A C 1
ATOM 589 O O . TYR A 1 80 ? -18.087 -3.523 1.393 1.00 90.69 80 TYR A O 1
ATOM 597 N N . ARG A 1 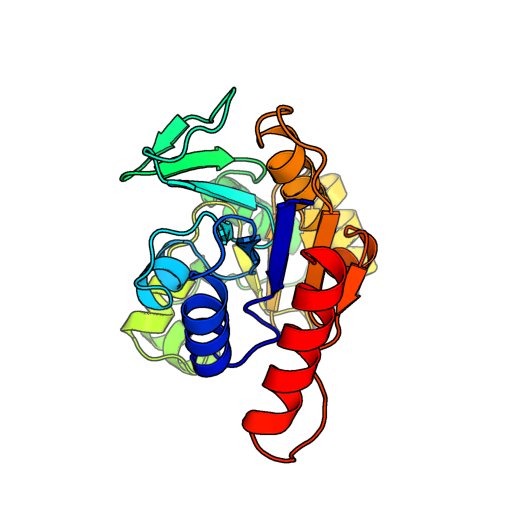81 ? -16.810 -2.301 2.777 1.00 91.94 81 ARG A N 1
ATOM 598 C CA . ARG A 1 81 ? -17.034 -0.967 2.243 1.00 91.94 81 ARG A CA 1
ATOM 599 C C . ARG A 1 81 ? -15.666 -0.410 1.876 1.00 91.94 81 ARG A C 1
ATOM 601 O O . ARG A 1 81 ? -14.802 -0.299 2.748 1.00 91.94 81 ARG A O 1
ATOM 608 N N . LEU A 1 82 ? -15.479 -0.093 0.604 1.00 94.06 82 LEU A N 1
ATOM 609 C CA . LEU A 1 82 ? -14.236 0.421 0.053 1.00 94.06 82 LEU A CA 1
ATOM 610 C C . LEU A 1 82 ? -14.266 1.948 0.023 1.00 94.06 82 LEU A C 1
ATOM 612 O O . LEU A 1 82 ? -15.113 2.549 -0.636 1.00 94.06 82 LEU A O 1
ATOM 616 N N . VAL A 1 83 ? -13.296 2.580 0.680 1.00 95.00 83 VAL A N 1
ATOM 617 C CA . VAL A 1 83 ? -12.938 3.976 0.407 1.00 95.00 83 VAL A CA 1
ATOM 618 C C . VAL A 1 83 ? -11.689 3.987 -0.462 1.00 95.00 83 VAL A C 1
ATOM 620 O O . VAL A 1 83 ? -10.586 3.691 -0.001 1.00 95.00 83 VAL A O 1
ATOM 623 N N . GLN A 1 84 ? -11.885 4.303 -1.738 1.00 95.88 84 GLN A N 1
ATOM 624 C CA . GLN A 1 84 ? -10.819 4.394 -2.724 1.00 95.88 84 GLN A CA 1
ATOM 625 C C . GLN A 1 84 ? -10.206 5.803 -2.715 1.00 95.88 84 GLN A C 1
ATOM 627 O O . GLN A 1 84 ? -10.911 6.787 -2.924 1.00 95.88 84 GLN A O 1
ATOM 632 N N . LEU A 1 85 ? -8.890 5.881 -2.501 1.00 96.62 85 LEU A N 1
ATOM 633 C CA . LEU A 1 85 ? -8.080 7.102 -2.647 1.00 96.62 85 LEU A CA 1
ATOM 634 C C . LEU A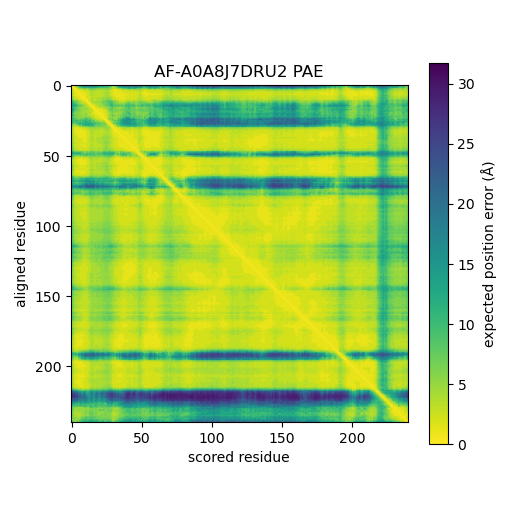 1 85 ? -7.143 7.027 -3.862 1.00 96.62 85 LEU A C 1
ATOM 636 O O . LEU A 1 85 ? -6.770 8.043 -4.440 1.00 96.62 85 LEU A O 1
ATOM 640 N N . GLY A 1 86 ? -6.739 5.816 -4.247 1.00 96.38 86 GLY A N 1
ATOM 641 C CA . GLY A 1 86 ? -5.903 5.580 -5.416 1.00 96.38 86 GLY A CA 1
ATOM 642 C C . GLY A 1 86 ? -6.674 5.645 -6.728 1.00 96.38 86 GLY A C 1
ATOM 643 O O . GLY A 1 86 ? -7.903 5.594 -6.782 1.00 96.38 86 GLY A O 1
ATOM 644 N N . CYS A 1 87 ? -5.924 5.712 -7.823 1.00 97.12 87 CYS A N 1
ATOM 645 C CA . CYS A 1 87 ? -6.475 5.526 -9.160 1.00 97.12 87 CYS A CA 1
ATOM 646 C C . CYS A 1 87 ? -6.812 4.044 -9.410 1.00 97.12 87 CYS A C 1
ATOM 648 O O . CYS A 1 87 ? -6.355 3.204 -8.653 1.00 97.12 87 CYS A O 1
ATOM 650 N N . PRO A 1 88 ? -7.561 3.666 -10.454 1.00 97.50 88 PRO A N 1
ATOM 651 C CA . PRO A 1 88 ? -7.678 2.262 -10.850 1.00 97.50 88 PRO A CA 1
ATOM 652 C C . PRO A 1 88 ? -6.337 1.692 -11.345 1.00 97.50 88 PRO A C 1
ATOM 654 O O . PRO A 1 88 ? -5.592 2.382 -12.043 1.00 97.50 88 PRO A O 1
ATOM 657 N N . HIS A 1 89 ? -6.056 0.408 -11.101 1.00 98.25 89 HIS A N 1
ATOM 658 C CA . HIS A 1 89 ? -4.807 -0.250 -11.527 1.00 98.25 89 HIS A CA 1
ATOM 659 C C . HIS A 1 89 ? -4.476 -0.045 -13.017 1.00 98.25 89 HIS A C 1
ATOM 661 O O . 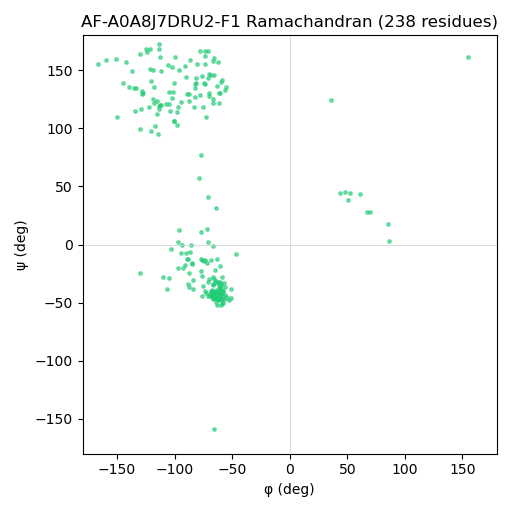HIS A 1 89 ? -3.325 0.184 -13.389 1.00 98.25 89 HIS A O 1
ATOM 667 N N . VAL A 1 90 ? -5.485 -0.067 -13.893 1.00 97.88 90 VAL A N 1
ATOM 668 C CA . VAL A 1 90 ? -5.302 0.179 -15.335 1.00 97.88 90 VAL A CA 1
ATOM 669 C C . VAL A 1 90 ? -4.744 1.575 -15.637 1.00 97.88 90 VAL A C 1
ATOM 671 O O . VAL A 1 90 ? -3.947 1.722 -16.565 1.00 97.88 90 VAL A O 1
ATOM 674 N N . GLN A 1 91 ? -5.111 2.581 -14.838 1.00 98.25 91 GLN A N 1
ATOM 675 C CA . GLN A 1 91 ? -4.581 3.936 -14.946 1.00 98.25 91 GLN A CA 1
ATOM 676 C C . GLN A 1 91 ? -3.127 3.979 -14.476 1.00 98.25 91 GLN A C 1
ATOM 678 O O . GLN A 1 91 ? -2.291 4.523 -15.193 1.00 98.25 91 GLN A O 1
ATOM 683 N N . ALA A 1 92 ? -2.795 3.340 -13.349 1.00 98.31 92 ALA A N 1
ATOM 684 C CA . ALA A 1 92 ? -1.408 3.232 -12.891 1.00 98.31 92 ALA A CA 1
ATOM 685 C C . ALA A 1 92 ? -0.516 2.516 -13.928 1.00 98.31 92 ALA A C 1
ATOM 687 O O . ALA A 1 92 ? 0.570 2.987 -14.255 1.00 98.31 92 ALA A O 1
ATOM 688 N N . ARG A 1 93 ? -0.998 1.428 -14.545 1.00 98.19 93 ARG A N 1
ATOM 689 C CA . ARG A 1 93 ? -0.289 0.712 -15.625 1.00 98.19 93 ARG A CA 1
ATOM 690 C C . ARG A 1 93 ? -0.044 1.579 -16.854 1.00 98.19 93 ARG A C 1
ATOM 692 O O . ARG A 1 93 ? 1.034 1.520 -17.447 1.00 98.19 93 ARG A O 1
ATOM 699 N N . ALA A 1 94 ? -1.044 2.352 -17.270 1.00 98.25 94 ALA A N 1
ATOM 700 C CA 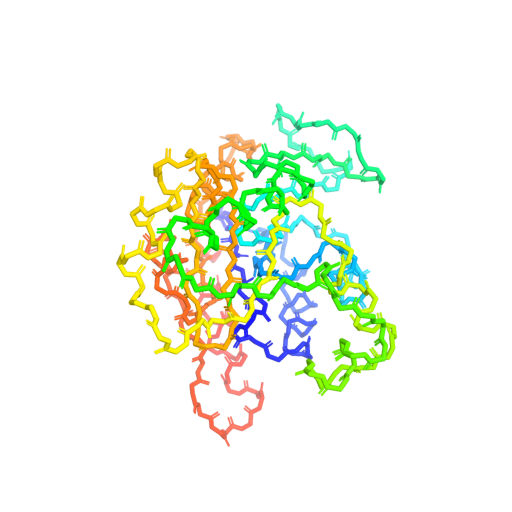. ALA A 1 94 ? -0.889 3.292 -18.373 1.00 98.25 94 ALA A CA 1
ATOM 701 C C . ALA A 1 94 ? 0.106 4.403 -18.007 1.00 98.25 94 ALA A C 1
ATOM 703 O O . ALA A 1 94 ? 1.007 4.694 -18.793 1.00 98.25 94 ALA A O 1
ATOM 704 N N . GLY A 1 95 ? -0.002 4.943 -16.791 1.00 98.25 95 GLY A N 1
ATOM 705 C CA . GLY A 1 95 ? 0.903 5.944 -16.240 1.00 98.25 95 GLY A CA 1
ATOM 706 C C . GLY A 1 95 ? 2.357 5.485 -16.233 1.00 98.25 95 GLY A C 1
ATOM 707 O O . GLY A 1 95 ? 3.218 6.223 -16.694 1.00 98.25 95 GLY A O 1
ATOM 708 N N . LEU A 1 96 ? 2.635 4.238 -15.838 1.00 98.38 96 LEU A N 1
ATOM 709 C CA . LEU A 1 96 ? 3.999 3.699 -15.829 1.00 98.38 96 LEU A CA 1
ATOM 710 C C . LEU A 1 96 ? 4.627 3.677 -17.233 1.00 98.38 96 LEU A C 1
ATOM 712 O O . LEU A 1 96 ? 5.814 3.956 -17.391 1.00 98.38 96 LEU A O 1
ATOM 716 N N . ARG A 1 97 ? 3.830 3.392 -18.271 1.00 98.06 97 ARG A N 1
ATOM 717 C CA . ARG A 1 97 ? 4.296 3.428 -19.669 1.00 98.06 97 ARG A CA 1
ATOM 718 C C . ARG A 1 97 ? 4.595 4.848 -20.132 1.00 98.06 97 ARG A C 1
ATOM 720 O O . ARG A 1 97 ? 5.569 5.057 -20.849 1.00 98.06 97 ARG A O 1
ATOM 727 N N . VAL A 1 98 ? 3.765 5.817 -19.747 1.00 98.12 98 VAL A N 1
ATOM 728 C CA . VAL A 1 98 ? 4.023 7.235 -20.040 1.00 98.12 98 VAL A CA 1
ATOM 729 C C . VAL A 1 98 ? 5.288 7.686 -19.314 1.00 98.12 98 VAL A C 1
ATOM 731 O O . VAL A 1 98 ? 6.178 8.246 -19.949 1.00 98.12 98 VAL A O 1
ATOM 734 N N . LEU A 1 99 ? 5.416 7.345 -18.032 1.00 97.62 99 LEU A N 1
ATOM 735 C CA . LEU A 1 99 ? 6.572 7.663 -17.203 1.00 97.62 99 LEU A CA 1
ATOM 736 C C . LEU A 1 99 ? 7.869 7.128 -17.818 1.00 97.62 99 LEU A C 1
ATOM 738 O O . LEU A 1 99 ? 8.815 7.890 -17.968 1.00 97.62 99 LEU A O 1
ATOM 742 N N . ALA A 1 100 ? 7.890 5.864 -18.259 1.00 97.62 100 ALA A N 1
ATOM 743 C CA . ALA A 1 100 ? 9.050 5.260 -18.922 1.00 97.62 100 ALA A CA 1
ATOM 744 C C . ALA A 1 100 ? 9.509 6.048 -20.165 1.00 97.62 100 ALA A C 1
ATOM 746 O O . ALA A 1 100 ? 10.709 6.181 -20.410 1.00 97.62 100 ALA A O 1
ATOM 747 N N . ASN A 1 101 ? 8.564 6.610 -20.929 1.00 97.62 101 ASN A N 1
ATOM 748 C CA . ASN A 1 101 ? 8.884 7.485 -22.056 1.00 97.62 101 ASN A CA 1
ATOM 749 C C . ASN A 1 101 ? 9.389 8.855 -21.586 1.00 97.62 101 ASN A C 1
ATOM 751 O O . ASN A 1 101 ? 10.354 9.356 -22.148 1.00 97.62 101 ASN A O 1
ATOM 755 N N . LEU A 1 102 ? 8.791 9.464 -20.562 1.00 97.00 102 LEU A N 1
ATOM 756 C CA . LEU A 1 102 ? 9.236 10.770 -20.059 1.00 97.00 102 LEU A CA 1
ATOM 757 C C . LEU A 1 102 ? 10.670 10.719 -19.524 1.00 97.00 102 LEU A C 1
ATOM 759 O O . LEU A 1 102 ? 11.487 11.569 -19.870 1.00 97.00 102 LEU A O 1
ATOM 763 N N . VAL A 1 103 ? 11.005 9.682 -18.753 1.00 96.94 103 VAL A N 1
ATOM 764 C CA . VAL A 1 103 ? 12.352 9.523 -18.183 1.00 96.94 103 VAL A CA 1
ATOM 765 C C . VAL A 1 103 ? 13.338 8.824 -19.122 1.00 96.94 103 VAL A C 1
ATOM 767 O O . VAL A 1 103 ? 14.493 8.631 -18.754 1.00 96.94 103 VAL A O 1
ATOM 770 N N . GLN A 1 104 ? 12.895 8.434 -20.326 1.00 96.88 104 GLN A N 1
ATOM 771 C CA . GLN A 1 104 ? 13.700 7.728 -21.334 1.00 96.88 104 GLN A CA 1
ATOM 772 C C . GLN A 1 104 ? 14.421 6.490 -20.763 1.00 96.88 104 GLN A C 1
ATOM 774 O O . GLN A 1 104 ? 15.560 6.185 -21.118 1.00 96.88 104 GLN A O 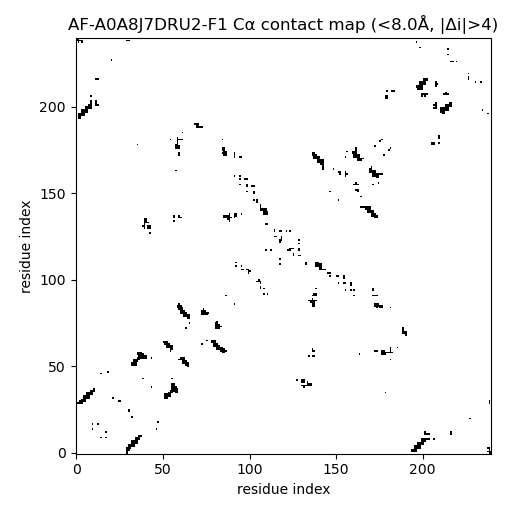1
ATOM 779 N N . TYR A 1 105 ? 13.747 5.765 -19.867 1.00 96.81 105 TYR A N 1
ATOM 780 C CA . TYR A 1 105 ? 14.286 4.592 -19.184 1.00 96.81 105 TYR A CA 1
ATOM 781 C C . TYR A 1 105 ? 13.209 3.506 -19.073 1.00 96.81 105 TYR A C 1
ATOM 783 O O . TYR A 1 105 ? 12.069 3.810 -18.715 1.00 96.81 105 TYR A O 1
ATOM 791 N N . PRO A 1 106 ? 13.528 2.230 -19.354 1.00 95.75 106 PRO A N 1
ATOM 792 C CA . PRO A 1 106 ? 12.547 1.158 -19.259 1.00 95.75 106 PRO A CA 1
ATOM 793 C C . PRO A 1 106 ? 12.117 0.935 -17.806 1.00 95.75 106 PRO A C 1
ATOM 795 O O . PRO A 1 106 ? 12.931 0.594 -16.949 1.00 95.75 106 PRO A O 1
ATOM 798 N N . LEU A 1 107 ? 10.818 1.063 -17.544 1.00 97.25 107 LEU A N 1
ATOM 799 C CA . LEU A 1 107 ? 10.213 0.720 -16.259 1.00 97.25 107 LEU A CA 1
ATOM 800 C C . LEU A 1 107 ? 9.401 -0.564 -16.428 1.00 97.25 107 LEU A C 1
ATOM 802 O O . LEU A 1 107 ? 8.496 -0.619 -17.259 1.00 97.25 107 LEU A O 1
ATOM 806 N N . GLN A 1 108 ? 9.749 -1.605 -15.669 1.00 96.75 108 GLN A N 1
ATOM 807 C CA . GLN A 1 108 ? 9.045 -2.887 -15.696 1.00 96.75 108 GLN A CA 1
ATOM 808 C C . GLN A 1 108 ? 8.153 -3.017 -14.469 1.00 96.75 108 GLN A C 1
ATOM 810 O O . GLN A 1 108 ? 8.640 -3.115 -13.338 1.00 96.75 108 GLN A O 1
ATOM 815 N N . GLY A 1 109 ? 6.852 -3.056 -14.723 1.00 97.31 109 GLY A N 1
ATOM 816 C CA . GLY A 1 109 ? 5.832 -3.255 -13.716 1.00 97.31 109 GLY A CA 1
ATOM 817 C C . GLY A 1 109 ? 5.554 -4.729 -13.432 1.00 97.31 109 GLY A C 1
ATOM 818 O O . GLY A 1 109 ? 5.815 -5.619 -14.249 1.00 97.31 109 GLY A O 1
ATOM 819 N N . PHE A 1 110 ? 4.978 -5.017 -12.270 1.00 96.88 110 PHE A N 1
ATOM 820 C CA . PHE A 1 110 ? 4.543 -6.361 -11.888 1.00 96.88 110 PHE A CA 1
ATOM 821 C C . PHE A 1 110 ? 3.489 -6.884 -12.851 1.00 96.88 110 PHE A C 1
ATOM 823 O O . PHE A 1 110 ? 3.434 -8.083 -13.143 1.00 96.88 110 PHE A O 1
ATOM 830 N N . GLY A 1 111 ? 2.667 -5.991 -13.389 1.00 94.56 111 GLY A N 1
ATOM 831 C CA . GLY A 1 111 ? 1.676 -6.319 -14.384 1.00 94.56 111 GLY A CA 1
ATOM 832 C C . GLY A 1 111 ? 2.260 -6.728 -15.744 1.00 94.56 111 GLY A C 1
ATOM 833 O O . GLY A 1 111 ? 1.522 -7.282 -16.562 1.00 94.56 111 GLY A O 1
ATOM 834 N N . ASP A 1 112 ? 3.552 -6.495 -16.000 1.00 95.19 112 ASP A N 1
ATOM 835 C CA . ASP A 1 112 ? 4.256 -6.941 -17.214 1.00 95.19 112 ASP A CA 1
ATOM 836 C C . ASP A 1 112 ? 4.846 -8.358 -17.071 1.00 95.19 112 ASP A C 1
ATOM 838 O O . ASP A 1 112 ? 5.267 -8.976 -18.051 1.00 95.19 112 ASP A O 1
ATOM 842 N N . LEU A 1 113 ? 4.891 -8.893 -15.847 1.00 94.12 113 LEU A N 1
ATOM 843 C CA . LEU A 1 113 ? 5.491 -10.196 -15.559 1.00 94.12 113 LEU A CA 1
ATOM 844 C C . LEU A 1 113 ? 4.535 -11.349 -15.880 1.00 94.12 113 LEU A C 1
ATOM 846 O O . LEU A 1 113 ? 3.346 -11.283 -15.571 1.00 94.12 113 LEU A O 1
ATOM 850 N N . SER A 1 114 ? 5.061 -12.464 -16.390 1.00 91.06 114 SER A N 1
ATOM 851 C CA . SER A 1 114 ? 4.343 -13.743 -16.306 1.00 91.06 114 SER A CA 1
ATOM 852 C C . SER A 1 114 ? 4.328 -14.250 -14.858 1.00 91.06 114 SER A C 1
ATOM 854 O O . SER A 1 114 ? 5.082 -13.755 -14.014 1.00 91.06 114 SER A O 1
ATOM 856 N N . ALA A 1 115 ? 3.494 -15.246 -14.555 1.00 84.69 115 ALA A N 1
ATOM 857 C CA . ALA A 1 115 ? 3.461 -15.848 -13.222 1.00 84.69 115 ALA A CA 1
ATOM 858 C C . ALA A 1 115 ? 4.817 -16.477 -12.843 1.00 84.69 115 ALA A C 1
ATOM 860 O O . ALA A 1 115 ? 5.263 -16.361 -11.705 1.00 84.69 115 ALA A O 1
ATOM 861 N N . GLU A 1 116 ? 5.510 -17.098 -13.795 1.00 89.62 116 GLU A N 1
ATOM 862 C CA . GLU A 1 116 ? 6.828 -17.718 -13.604 1.00 89.62 116 GLU A CA 1
ATOM 863 C C . GLU A 1 116 ? 7.902 -16.661 -13.339 1.00 89.62 116 GLU A C 1
ATOM 865 O O . GLU A 1 116 ? 8.701 -16.798 -12.412 1.00 89.62 116 GLU A O 1
ATOM 870 N N . LYS A 1 117 ? 7.894 -15.566 -14.113 1.00 92.75 117 LYS A N 1
ATOM 871 C CA . LYS A 1 117 ? 8.825 -14.451 -13.899 1.00 92.75 117 LYS A CA 1
ATOM 872 C C . LYS A 1 117 ? 8.584 -13.765 -12.561 1.00 92.75 117 LYS A C 1
ATOM 874 O O . LYS A 1 117 ? 9.549 -13.419 -11.891 1.00 92.75 117 LYS A O 1
ATOM 879 N N . ALA A 1 118 ? 7.326 -13.588 -12.162 1.00 90.38 118 ALA A N 1
ATOM 880 C CA . ALA A 1 118 ? 6.989 -13.006 -10.870 1.00 90.38 118 ALA A CA 1
ATOM 881 C C . ALA A 1 118 ? 7.483 -13.880 -9.711 1.00 90.38 118 ALA A C 1
ATOM 883 O O . ALA A 1 118 ? 8.086 -13.355 -8.785 1.00 90.38 118 ALA A O 1
ATOM 884 N N . GLN A 1 119 ? 7.328 -15.205 -9.783 1.00 92.31 119 GLN A N 1
ATOM 885 C CA . GLN A 1 119 ? 7.890 -16.110 -8.772 1.00 92.31 119 GLN A CA 1
ATOM 886 C C . GLN A 1 119 ? 9.409 -15.959 -8.650 1.00 92.31 119 GLN A C 1
ATOM 888 O O . GLN A 1 119 ? 9.922 -15.748 -7.553 1.00 92.31 119 GLN A O 1
ATOM 893 N N . LEU A 1 120 ? 10.118 -16.012 -9.783 1.00 92.19 120 LEU A N 1
ATOM 894 C CA . LEU A 1 120 ? 11.576 -15.931 -9.810 1.00 92.19 120 LEU A CA 1
ATOM 895 C C . LEU A 1 120 ? 12.087 -14.577 -9.302 1.00 92.19 120 LEU A C 1
ATOM 897 O O . LEU A 1 120 ? 12.982 -14.528 -8.464 1.00 92.19 120 LEU A O 1
ATOM 901 N N . LEU A 1 121 ? 11.528 -13.479 -9.815 1.00 91.50 121 LEU A N 1
ATOM 902 C CA . LEU A 1 121 ? 11.999 -12.137 -9.488 1.00 91.50 121 LEU A CA 1
ATOM 903 C C . LEU A 1 121 ? 11.568 -11.706 -8.089 1.00 91.50 121 LEU A C 1
ATOM 905 O O . LEU A 1 121 ? 12.338 -11.038 -7.412 1.00 91.50 121 LEU A O 1
ATOM 909 N N . LEU A 1 122 ? 10.376 -12.079 -7.627 1.00 88.44 122 LEU A N 1
ATOM 910 C CA . LEU A 1 122 ? 9.880 -11.665 -6.312 1.00 88.44 122 LEU A CA 1
ATOM 911 C C . LEU A 1 122 ? 10.284 -12.634 -5.193 1.00 88.44 122 LEU A C 1
ATOM 913 O O . LEU A 1 122 ? 10.155 -12.283 -4.026 1.00 88.44 122 LEU A O 1
ATOM 917 N N . GLY A 1 123 ? 10.791 -13.827 -5.525 1.00 90.94 123 GLY A N 1
ATOM 918 C CA . GLY A 1 123 ? 11.095 -14.866 -4.536 1.00 90.94 123 GLY A CA 1
ATOM 919 C C . GLY A 1 123 ? 9.837 -15.423 -3.863 1.00 90.94 123 GLY A C 1
ATOM 920 O O . GLY A 1 123 ? 9.882 -15.846 -2.712 1.00 90.94 123 GLY A O 1
ATOM 921 N N . LEU A 1 124 ? 8.703 -15.383 -4.567 1.00 90.31 124 LEU A N 1
ATOM 922 C CA . LEU A 1 124 ? 7.391 -15.775 -4.058 1.00 90.31 124 LEU A CA 1
ATOM 923 C C . LEU A 1 124 ? 6.956 -17.123 -4.641 1.00 90.31 124 LEU A C 1
ATOM 925 O O . LEU A 1 124 ? 7.329 -17.485 -5.756 1.00 90.31 124 LEU A O 1
ATOM 929 N N . SER A 1 125 ? 6.098 -17.845 -3.917 1.00 93.81 125 SER A N 1
ATOM 930 C CA . SER A 1 125 ? 5.383 -18.996 -4.480 1.00 93.81 125 SER A CA 1
ATOM 931 C C . SER A 1 125 ? 4.404 -18.553 -5.572 1.00 93.81 125 SER A C 1
ATOM 933 O O . SER A 1 125 ? 3.986 -17.396 -5.596 1.00 93.81 125 SER A O 1
ATOM 935 N N . ALA A 1 126 ? 3.971 -19.468 -6.445 1.00 92.81 126 ALA A N 1
ATOM 936 C CA . ALA A 1 126 ? 2.992 -19.166 -7.497 1.00 92.81 126 ALA A CA 1
ATOM 937 C C . ALA A 1 126 ? 1.735 -18.463 -6.960 1.00 92.81 126 ALA A C 1
ATOM 939 O O . ALA A 1 126 ? 1.306 -17.446 -7.503 1.00 92.81 126 ALA A O 1
ATOM 940 N N . ALA A 1 127 ? 1.178 -18.970 -5.857 1.00 94.38 127 ALA A N 1
ATOM 941 C CA . ALA A 1 127 ? -0.011 -18.396 -5.240 1.00 94.38 127 ALA A CA 1
ATOM 942 C C . ALA A 1 127 ? 0.253 -16.999 -4.655 1.00 94.38 127 ALA A C 1
ATOM 944 O O . ALA A 1 127 ? -0.569 -16.102 -4.821 1.00 94.38 127 ALA A O 1
ATOM 945 N N . ALA A 1 128 ? 1.401 -16.791 -4.002 1.00 93.00 128 ALA A N 1
ATOM 946 C CA . ALA A 1 128 ? 1.770 -15.481 -3.469 1.00 93.00 128 ALA A CA 1
ATOM 947 C C . ALA A 1 128 ? 2.052 -14.465 -4.589 1.00 93.00 128 ALA A C 1
ATOM 949 O O . ALA A 1 128 ? 1.568 -13.341 -4.524 1.00 93.00 128 ALA A O 1
ATOM 950 N N . ALA A 1 129 ? 2.735 -14.877 -5.660 1.00 94.06 129 ALA A N 1
ATOM 951 C CA . ALA A 1 129 ? 2.977 -14.045 -6.835 1.00 94.06 129 ALA A CA 1
ATOM 952 C C . ALA A 1 129 ? 1.671 -13.651 -7.545 1.00 94.06 129 ALA A C 1
ATOM 954 O O . ALA A 1 129 ? 1.532 -12.514 -7.989 1.00 94.06 129 ALA A O 1
ATOM 955 N N . HIS A 1 130 ? 0.701 -14.568 -7.630 1.00 94.75 130 HIS A N 1
ATOM 956 C CA . HIS A 1 130 ? -0.620 -14.260 -8.175 1.00 94.75 130 HIS A CA 1
ATOM 957 C C . HIS A 1 130 ? -1.327 -13.179 -7.350 1.00 94.75 130 HIS A C 1
ATOM 959 O O . HIS A 1 130 ? -1.835 -12.219 -7.921 1.00 94.75 130 HIS A O 1
ATOM 965 N N . ARG A 1 131 ? -1.324 -13.300 -6.015 1.00 95.94 131 ARG A N 1
ATOM 966 C CA . ARG A 1 131 ? -1.927 -12.293 -5.130 1.00 95.94 131 ARG A CA 1
ATOM 967 C C . ARG A 1 131 ? -1.208 -10.947 -5.220 1.00 95.94 131 ARG A C 1
ATOM 969 O O . ARG A 1 131 ? -1.867 -9.948 -5.447 1.00 95.94 131 ARG A O 1
ATOM 976 N N . ALA A 1 132 ? 0.124 -10.921 -5.192 1.00 94.75 132 ALA A N 1
ATOM 977 C CA . ALA A 1 132 ? 0.906 -9.686 -5.331 1.00 94.75 132 ALA A CA 1
ATOM 978 C C . ALA A 1 132 ? 0.654 -8.932 -6.653 1.00 94.75 132 ALA A C 1
ATOM 980 O O . ALA A 1 132 ? 0.785 -7.707 -6.721 1.00 94.75 132 ALA A O 1
ATOM 981 N N . LYS A 1 133 ? 0.284 -9.663 -7.714 1.00 95.56 133 LYS A N 1
ATOM 982 C CA . LYS A 1 133 ? -0.105 -9.104 -9.016 1.00 95.56 133 LYS A CA 1
ATOM 983 C C . LYS A 1 133 ? -1.577 -8.691 -9.099 1.00 95.56 133 LYS A C 1
ATOM 985 O O . LYS A 1 133 ? -1.920 -7.966 -10.029 1.00 95.56 133 LYS A O 1
ATOM 990 N N . ALA A 1 134 ? -2.435 -9.138 -8.183 1.00 96.44 134 ALA A N 1
ATOM 991 C CA . ALA A 1 134 ? -3.860 -8.806 -8.143 1.00 96.44 134 ALA A CA 1
ATOM 992 C C . ALA A 1 134 ? -4.076 -7.409 -7.535 1.00 96.44 134 ALA A C 1
ATOM 994 O O . ALA A 1 134 ? -4.734 -7.257 -6.510 1.00 96.44 134 ALA A O 1
ATOM 995 N N . ARG A 1 135 ? -3.443 -6.401 -8.144 1.00 97.69 135 ARG A N 1
ATOM 996 C CA . ARG A 1 135 ? -3.509 -5.004 -7.712 1.00 97.69 135 ARG A CA 1
ATOM 997 C C . ARG A 1 135 ? -4.784 -4.353 -8.238 1.00 97.69 135 ARG A C 1
ATOM 999 O O . ARG A 1 135 ? -5.154 -4.549 -9.395 1.00 97.69 135 ARG A O 1
ATOM 1006 N N . GLU A 1 136 ? -5.413 -3.549 -7.398 1.00 98.12 136 GLU A N 1
ATOM 1007 C CA . GLU A 1 136 ? -6.673 -2.858 -7.663 1.00 98.12 136 GLU A CA 1
ATOM 1008 C C . GLU A 1 136 ? -6.440 -1.366 -7.945 1.00 98.12 136 GLU A C 1
ATOM 1010 O O . GLU A 1 136 ? -7.170 -0.786 -8.755 1.00 98.12 136 GLU A O 1
ATOM 1015 N N . PHE A 1 137 ? -5.381 -0.757 -7.381 1.00 98.12 137 PHE A N 1
ATOM 1016 C CA . PHE A 1 137 ? -5.234 0.707 -7.386 1.00 98.12 137 PHE A CA 1
ATOM 1017 C C . PHE A 1 137 ? -3.886 1.270 -7.864 1.00 98.12 137 PHE A C 1
ATOM 1019 O O . PHE A 1 137 ? -3.778 2.413 -8.306 1.00 98.12 137 PHE A O 1
ATOM 1026 N N . SER A 1 138 ? -2.823 0.488 -7.760 1.00 98.00 138 SER A N 1
ATOM 1027 C CA . SER A 1 138 ? -1.456 0.954 -7.996 1.00 98.00 138 SER A CA 1
ATOM 1028 C C . SER A 1 138 ? -0.714 0.033 -8.946 1.00 98.00 138 SER A C 1
ATOM 1030 O O . SER A 1 138 ? -1.116 -1.114 -9.151 1.00 98.00 138 SER A O 1
ATOM 1032 N N . GLU A 1 139 ? 0.405 0.507 -9.490 1.00 98.25 139 GLU A N 1
ATOM 1033 C CA . GLU A 1 139 ? 1.370 -0.366 -10.152 1.00 98.25 139 GLU A CA 1
ATOM 1034 C C . GLU A 1 139 ? 2.673 -0.423 -9.367 1.00 98.25 139 GLU A C 1
ATOM 1036 O O . GLU A 1 139 ? 3.347 0.587 -9.176 1.00 98.25 139 GLU A O 1
ATOM 1041 N N . ALA A 1 140 ? 3.028 -1.632 -8.936 1.00 97.81 140 ALA A N 1
ATOM 1042 C CA . ALA A 1 140 ? 4.342 -1.927 -8.388 1.00 97.81 140 ALA A CA 1
ATOM 1043 C C . ALA A 1 140 ? 5.320 -2.163 -9.543 1.00 97.81 140 ALA A C 1
ATOM 1045 O O . ALA A 1 140 ? 5.003 -2.895 -10.481 1.00 97.81 140 ALA A O 1
ATOM 1046 N N . PHE A 1 141 ? 6.508 -1.576 -9.480 1.00 97.56 141 PHE A N 1
ATOM 1047 C CA . PHE A 1 141 ? 7.539 -1.719 -10.503 1.00 97.56 141 PHE A CA 1
ATOM 1048 C C . PHE A 1 141 ? 8.927 -1.787 -9.874 1.00 97.56 141 PHE A C 1
ATOM 1050 O O . PHE A 1 141 ? 9.139 -1.341 -8.747 1.00 97.56 141 PHE A O 1
ATOM 1057 N N . PHE A 1 142 ? 9.884 -2.377 -10.586 1.00 96.94 142 PHE A N 1
ATOM 1058 C CA . PHE A 1 142 ? 11.257 -2.448 -10.090 1.00 96.94 142 PHE A CA 1
ATOM 1059 C C . PHE A 1 142 ? 11.900 -1.064 -10.106 1.00 96.94 142 PHE A C 1
ATOM 1061 O O . PHE A 1 142 ? 11.903 -0.395 -11.142 1.00 96.94 142 PHE A O 1
ATOM 1068 N N . THR A 1 143 ? 12.461 -0.652 -8.969 1.00 96.44 143 THR A N 1
ATOM 1069 C CA . THR A 1 143 ? 13.114 0.652 -8.835 1.00 96.44 143 THR A CA 1
ATOM 1070 C C . THR A 1 143 ? 14.295 0.738 -9.808 1.00 96.44 143 THR A C 1
ATOM 1072 O O . THR A 1 143 ? 15.193 -0.111 -9.756 1.00 96.44 143 THR A O 1
ATOM 1075 N N . PRO A 1 144 ? 14.314 1.719 -10.730 1.00 95.06 144 PRO A N 1
ATOM 1076 C CA . PRO A 1 144 ? 15.377 1.828 -11.715 1.00 95.06 144 PRO A CA 1
ATOM 1077 C C . PRO A 1 144 ? 16.656 2.352 -11.057 1.00 95.06 144 PRO A C 1
ATOM 1079 O O . PRO A 1 144 ? 16.627 3.287 -10.266 1.00 95.06 144 PRO A O 1
ATOM 1082 N N . GLN A 1 145 ? 17.804 1.791 -11.435 1.00 92.94 145 GLN A N 1
ATOM 1083 C CA . GLN A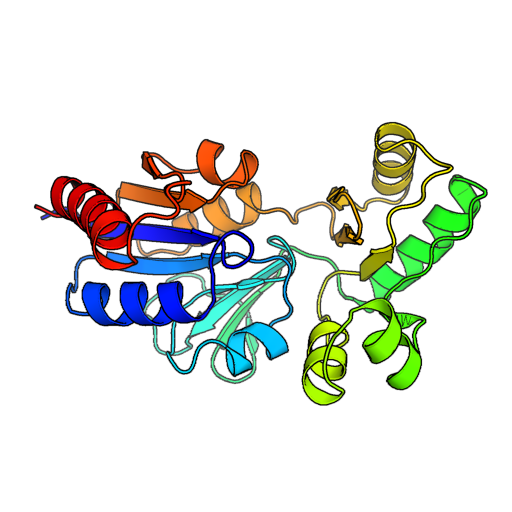 1 145 ? 19.106 2.271 -10.951 1.00 92.94 145 GLN A CA 1
ATOM 1084 C C . GLN A 1 145 ? 19.653 3.451 -11.769 1.00 92.94 145 GLN A C 1
ATOM 1086 O O . GLN A 1 145 ? 20.579 4.128 -11.335 1.00 92.94 145 GLN A O 1
ATOM 1091 N N . GLY A 1 146 ? 19.112 3.679 -12.972 1.00 92.81 146 GLY A N 1
ATOM 1092 C CA . GLY A 1 146 ? 19.584 4.707 -13.904 1.00 92.81 146 GLY A CA 1
ATOM 1093 C C . GLY A 1 146 ? 18.807 6.024 -13.875 1.00 92.81 146 GLY A C 1
ATOM 1094 O O . GLY A 1 146 ? 19.103 6.898 -14.682 1.00 92.81 146 GLY A O 1
ATOM 1095 N N . VAL A 1 147 ? 17.815 6.165 -12.992 1.00 94.81 147 VAL A N 1
ATOM 1096 C CA . VAL A 1 147 ? 16.984 7.372 -12.866 1.00 94.81 147 VAL A CA 1
ATOM 1097 C C . VAL A 1 147 ? 16.882 7.728 -11.390 1.00 94.81 147 VAL A C 1
ATOM 1099 O O . VAL A 1 147 ? 16.675 6.842 -10.563 1.00 94.81 147 VAL A O 1
ATOM 1102 N N . THR A 1 148 ? 17.044 9.006 -11.045 1.00 95.56 148 THR A N 1
ATOM 1103 C CA . THR A 1 148 ? 16.955 9.432 -9.643 1.00 95.56 148 THR A CA 1
ATOM 1104 C C . THR A 1 148 ? 15.508 9.416 -9.153 1.00 95.56 148 THR A C 1
ATOM 1106 O O . THR A 1 148 ? 14.561 9.546 -9.936 1.00 95.56 148 THR A O 1
ATOM 1109 N N . ALA A 1 149 ? 15.336 9.277 -7.839 1.00 95.06 149 ALA A N 1
ATOM 1110 C CA . ALA A 1 149 ? 14.028 9.305 -7.198 1.00 95.06 149 ALA A CA 1
ATOM 1111 C C . ALA A 1 149 ? 13.282 10.619 -7.481 1.00 95.06 149 ALA A C 1
ATOM 1113 O O . ALA A 1 149 ? 12.090 10.599 -7.780 1.00 95.06 149 ALA A O 1
ATOM 1114 N N . GLU A 1 150 ? 13.994 11.747 -7.458 1.00 95.81 150 GLU A N 1
ATOM 1115 C CA . GLU A 1 150 ? 13.445 13.082 -7.703 1.00 95.81 150 GLU A CA 1
ATOM 1116 C C . GLU A 1 150 ? 12.948 13.226 -9.142 1.00 95.81 150 GLU A C 1
ATOM 1118 O O . GLU A 1 150 ? 11.867 13.765 -9.366 1.00 95.81 150 GLU A O 1
ATOM 1123 N N . ALA A 1 151 ? 13.705 12.713 -10.118 1.00 95.88 151 ALA A N 1
ATOM 1124 C CA . ALA A 1 151 ? 13.317 12.765 -11.523 1.00 95.88 151 ALA A CA 1
ATOM 1125 C C . ALA A 1 151 ? 12.060 11.928 -11.792 1.00 95.88 151 ALA A C 1
ATOM 1127 O O . ALA A 1 151 ? 11.161 12.373 -12.505 1.00 95.88 151 ALA A O 1
ATOM 1128 N N . LEU A 1 152 ? 11.968 10.734 -11.197 1.00 96.12 152 LEU A N 1
ATOM 1129 C CA . LEU A 1 152 ? 10.768 9.912 -11.323 1.00 96.12 152 LEU A CA 1
ATOM 1130 C C . LEU A 1 152 ? 9.561 10.544 -10.617 1.00 96.12 152 LEU A C 1
ATOM 1132 O O . LEU A 1 152 ? 8.462 10.505 -11.161 1.00 96.12 152 LEU A O 1
ATOM 1136 N N . ALA A 1 153 ? 9.752 11.111 -9.421 1.00 95.94 153 ALA A N 1
ATOM 1137 C CA . ALA A 1 153 ? 8.682 11.769 -8.677 1.00 95.94 153 ALA A CA 1
ATOM 1138 C C . ALA A 1 153 ? 8.131 12.975 -9.452 1.00 95.94 153 ALA A C 1
ATOM 1140 O O . ALA A 1 153 ? 6.925 13.054 -9.662 1.00 95.94 153 ALA A O 1
ATOM 1141 N N . ALA A 1 154 ? 9.009 13.841 -9.970 1.00 96.75 154 ALA A N 1
ATOM 1142 C CA . ALA A 1 154 ? 8.613 14.988 -10.785 1.00 96.75 154 ALA A CA 1
ATOM 1143 C C . ALA A 1 154 ? 7.859 14.564 -12.058 1.00 96.75 154 ALA A C 1
ATOM 1145 O O . ALA A 1 154 ? 6.822 15.135 -12.389 1.00 96.75 154 ALA A O 1
ATOM 1146 N N . ALA A 1 155 ? 8.341 13.531 -12.755 1.00 97.50 155 ALA A N 1
ATOM 1147 C CA . ALA A 1 155 ? 7.686 13.036 -13.963 1.00 97.50 155 ALA A CA 1
ATOM 1148 C C . ALA A 1 155 ? 6.347 12.328 -13.671 1.00 97.50 155 ALA A C 1
ATOM 1150 O O . ALA A 1 155 ? 5.440 12.366 -14.501 1.00 97.50 155 ALA A O 1
ATOM 1151 N N . ALA A 1 156 ? 6.188 11.699 -12.501 1.00 97.56 156 ALA A N 1
ATOM 1152 C CA . ALA A 1 156 ? 4.902 11.156 -12.069 1.00 97.56 156 ALA A CA 1
ATOM 1153 C C . ALA A 1 156 ? 3.895 12.273 -11.754 1.00 97.56 156 ALA A C 1
ATOM 1155 O O . ALA A 1 156 ? 2.742 12.189 -12.182 1.00 97.56 156 ALA A O 1
ATOM 1156 N N . GLU A 1 157 ? 4.336 13.336 -11.078 1.00 97.25 157 GLU A N 1
ATOM 1157 C CA . GLU A 1 157 ? 3.506 14.514 -10.804 1.00 97.25 157 GLU A CA 1
ATOM 1158 C C . GLU A 1 157 ? 3.045 15.199 -12.099 1.00 97.25 157 GLU A C 1
ATOM 1160 O O . GLU A 1 157 ? 1.876 15.572 -12.207 1.00 97.25 157 GLU A O 1
ATOM 1165 N N . GLU A 1 158 ? 3.910 15.286 -13.119 1.00 97.50 158 GLU A N 1
ATOM 1166 C CA . GLU A 1 158 ? 3.570 15.840 -14.442 1.00 97.50 158 GLU A CA 1
ATOM 1167 C C . GLU A 1 158 ? 2.386 15.112 -15.103 1.00 97.50 158 GLU A C 1
ATOM 1169 O O . GLU A 1 158 ? 1.570 15.731 -15.787 1.00 97.50 158 GLU A O 1
ATOM 1174 N N . ILE A 1 159 ? 2.247 13.806 -14.858 1.00 97.38 159 ILE A N 1
ATOM 1175 C CA . ILE A 1 159 ? 1.148 12.985 -15.387 1.00 97.38 159 ILE A CA 1
ATOM 1176 C C . ILE A 1 159 ? -0.013 12.815 -14.396 1.00 97.38 159 ILE A C 1
ATOM 1178 O O . ILE A 1 159 ? -0.893 11.980 -14.618 1.00 97.38 159 ILE A O 1
ATOM 1182 N N . GLY A 1 160 ? -0.037 13.602 -13.316 1.00 97.50 160 GLY A N 1
ATOM 1183 C CA . GLY A 1 160 ? -1.109 13.594 -12.319 1.00 97.50 160 GLY A CA 1
ATOM 1184 C C . GLY A 1 160 ? -1.146 12.331 -11.459 1.00 97.50 160 GLY A C 1
ATOM 1185 O O . GLY A 1 160 ? -2.216 11.925 -11.006 1.00 97.50 160 GLY A O 1
ATOM 1186 N N . LEU A 1 161 ? 0.003 11.685 -11.262 1.00 98.12 161 LEU A N 1
ATOM 1187 C CA . LEU A 1 161 ? 0.170 10.524 -10.393 1.00 98.12 161 LEU A CA 1
ATOM 1188 C C . LEU A 1 161 ? 1.209 10.826 -9.314 1.00 98.12 161 LEU A C 1
ATOM 1190 O O . LEU A 1 161 ? 1.937 11.813 -9.371 1.00 98.12 161 LEU A O 1
ATOM 1194 N N . ARG A 1 162 ? 1.284 9.957 -8.311 1.00 96.81 162 ARG A N 1
ATOM 1195 C CA . ARG A 1 162 ? 2.270 10.058 -7.236 1.00 96.81 162 ARG A CA 1
ATOM 1196 C C . ARG A 1 162 ? 3.105 8.795 -7.189 1.00 96.81 162 ARG A C 1
ATOM 1198 O O . ARG A 1 162 ? 2.627 7.712 -7.524 1.00 96.81 162 ARG A O 1
ATOM 1205 N N . MET A 1 163 ? 4.349 8.925 -6.742 1.00 94.75 163 MET A N 1
ATOM 1206 C CA . MET A 1 163 ? 5.181 7.763 -6.477 1.00 94.75 163 MET A CA 1
ATOM 1207 C C . MET A 1 163 ? 5.489 7.561 -5.006 1.00 94.75 163 MET A C 1
ATOM 1209 O O . MET A 1 163 ? 5.665 8.511 -4.246 1.00 94.75 163 MET A O 1
ATOM 1213 N N . VAL A 1 164 ? 5.657 6.291 -4.661 1.00 95.44 164 VAL A N 1
ATOM 1214 C CA . VAL A 1 164 ? 6.309 5.845 -3.437 1.00 95.44 164 VAL A CA 1
ATOM 1215 C C . VAL A 1 164 ? 7.575 5.107 -3.842 1.00 95.44 164 VAL A C 1
ATOM 1217 O O . VAL A 1 164 ? 7.511 4.048 -4.468 1.00 95.44 164 VAL A O 1
ATOM 1220 N N . ILE A 1 165 ? 8.722 5.696 -3.514 1.00 94.00 165 ILE A N 1
ATOM 1221 C CA . ILE A 1 165 ? 10.038 5.136 -3.818 1.00 94.00 165 ILE A CA 1
ATOM 1222 C C . ILE A 1 165 ? 10.391 4.103 -2.754 1.00 94.00 165 ILE A C 1
ATOM 1224 O O . ILE A 1 165 ? 10.377 4.410 -1.564 1.00 94.00 165 ILE A O 1
ATOM 1228 N N . GLY A 1 166 ? 10.740 2.899 -3.192 1.00 92.06 166 GLY A N 1
ATOM 1229 C CA . GLY A 1 166 ? 11.371 1.891 -2.344 1.00 92.06 166 GLY A CA 1
ATOM 1230 C C . GLY A 1 166 ? 12.691 1.417 -2.941 1.00 92.06 166 GLY A C 1
ATOM 1231 O O . GLY A 1 166 ? 12.958 1.632 -4.123 1.00 92.06 166 GLY A O 1
ATOM 1232 N N . ASP A 1 167 ? 13.510 0.733 -2.145 1.00 90.62 167 ASP A N 1
ATOM 1233 C CA . ASP A 1 167 ? 14.864 0.334 -2.559 1.00 90.62 167 ASP A CA 1
ATOM 1234 C C . ASP A 1 167 ? 14.859 -0.612 -3.766 1.00 90.62 167 ASP A C 1
ATOM 1236 O O . ASP A 1 167 ? 15.612 -0.441 -4.724 1.00 90.62 167 ASP A O 1
ATOM 1240 N N . ARG A 1 168 ? 13.986 -1.625 -3.726 1.00 92.81 168 ARG A N 1
ATOM 1241 C CA . ARG A 1 168 ? 13.867 -2.647 -4.777 1.00 92.81 168 ARG A CA 1
ATOM 1242 C C . ARG A 1 168 ? 12.615 -2.480 -5.630 1.00 92.81 168 ARG A C 1
ATOM 1244 O O . ARG A 1 168 ? 12.640 -2.757 -6.830 1.00 92.81 168 ARG A O 1
ATOM 1251 N N . VAL A 1 169 ? 11.515 -2.105 -4.990 1.00 95.50 169 VAL A N 1
ATOM 1252 C CA . VAL A 1 169 ? 10.195 -1.974 -5.605 1.00 95.50 169 VAL A CA 1
ATOM 1253 C C . VAL A 1 169 ? 9.659 -0.601 -5.253 1.00 95.50 169 VAL A C 1
ATOM 1255 O O . VAL A 1 169 ? 9.647 -0.224 -4.084 1.00 95.50 169 VAL A O 1
ATOM 1258 N N . SER A 1 170 ? 9.212 0.115 -6.273 1.00 97.38 170 SER A N 1
ATOM 1259 C CA . SER A 1 170 ? 8.518 1.390 -6.157 1.00 97.38 170 SER A CA 1
ATOM 1260 C C . SER A 1 170 ? 7.070 1.227 -6.606 1.00 97.38 170 SER A C 1
ATOM 1262 O O . SER A 1 170 ? 6.719 0.262 -7.290 1.00 97.38 170 SER A O 1
ATOM 1264 N N . TYR A 1 171 ? 6.221 2.171 -6.217 1.00 98.06 171 TYR A N 1
ATOM 1265 C CA . TYR A 1 171 ? 4.789 2.124 -6.492 1.00 98.06 171 TYR A CA 1
ATOM 1266 C C . TYR A 1 171 ? 4.342 3.417 -7.151 1.00 98.06 171 TYR A C 1
ATOM 1268 O O . TYR A 1 171 ? 4.631 4.502 -6.651 1.00 98.06 171 TYR A O 1
ATOM 1276 N N . LEU A 1 172 ? 3.613 3.293 -8.254 1.00 98.44 172 LEU A N 1
ATOM 1277 C CA . LEU A 1 172 ? 2.893 4.393 -8.879 1.00 98.44 172 LEU A CA 1
ATOM 1278 C C . LEU A 1 172 ? 1.436 4.334 -8.413 1.00 98.44 172 LEU A C 1
ATOM 1280 O O . LEU A 1 172 ? 0.749 3.334 -8.639 1.00 98.44 172 LEU A O 1
ATOM 1284 N N . ILE A 1 173 ? 0.993 5.385 -7.729 1.00 98.31 173 ILE A N 1
ATOM 1285 C CA . ILE A 1 173 ? -0.306 5.480 -7.056 1.00 98.31 173 ILE A CA 1
ATOM 1286 C C . ILE A 1 173 ? -1.081 6.711 -7.548 1.00 98.31 173 ILE A C 1
ATOM 1288 O O . ILE A 1 173 ? -0.534 7.586 -8.225 1.00 98.31 173 ILE A O 1
ATOM 1292 N N . GLY A 1 174 ? -2.370 6.779 -7.204 1.00 97.94 174 GLY A N 1
ATOM 1293 C CA . GLY A 1 174 ? -3.190 7.963 -7.474 1.00 97.94 174 GLY A CA 1
ATOM 1294 C C . GLY A 1 174 ? -2.672 9.212 -6.741 1.00 97.94 174 GLY A C 1
ATOM 1295 O O . GLY A 1 174 ? -1.990 9.077 -5.725 1.00 97.94 174 GLY A O 1
ATOM 1296 N N . PRO A 1 175 ? -2.999 10.423 -7.221 1.00 96.88 175 PRO A N 1
ATOM 1297 C CA . PRO A 1 175 ? -2.459 11.671 -6.673 1.00 96.88 175 PRO A CA 1
ATOM 1298 C C . PRO A 1 175 ? -2.873 11.918 -5.214 1.00 96.88 175 PRO A C 1
ATOM 1300 O O . PRO A 1 175 ? -2.092 12.461 -4.436 1.00 96.88 175 PRO A O 1
ATOM 1303 N N . ASP A 1 176 ? -4.065 11.458 -4.829 1.00 96.25 176 ASP A N 1
ATOM 1304 C CA . ASP A 1 176 ? -4.616 11.621 -3.478 1.00 96.25 176 ASP A CA 1
ATOM 1305 C C . ASP A 1 176 ? -4.251 10.463 -2.533 1.00 96.25 176 ASP A C 1
ATOM 1307 O O . ASP A 1 176 ? -4.520 10.515 -1.329 1.00 96.25 176 ASP A O 1
ATOM 1311 N N . ALA A 1 177 ? -3.627 9.407 -3.063 1.00 97.50 177 ALA A N 1
ATOM 1312 C CA . ALA A 1 177 ? -3.230 8.243 -2.289 1.00 97.50 177 ALA A CA 1
ATOM 1313 C C . ALA A 1 177 ? -1.919 8.475 -1.523 1.00 97.50 177 ALA A C 1
ATOM 1315 O O . ALA A 1 177 ? -1.057 9.291 -1.871 1.00 97.50 177 ALA A O 1
ATOM 1316 N N . GLY A 1 178 ? -1.769 7.711 -0.448 1.00 97.44 178 GLY A N 1
ATOM 1317 C CA . GLY A 1 178 ? -0.591 7.696 0.409 1.00 97.44 178 GLY A CA 1
ATOM 1318 C C . GLY A 1 178 ? -0.953 7.230 1.812 1.00 97.44 178 GLY A C 1
ATOM 1319 O O . GLY A 1 178 ? -2.119 7.295 2.214 1.00 97.44 178 GLY A O 1
ATOM 1320 N N . ILE A 1 179 ? 0.049 6.808 2.582 1.00 97.56 179 ILE A N 1
ATOM 1321 C CA . ILE A 1 179 ? -0.155 6.316 3.951 1.00 97.56 179 ILE A CA 1
ATOM 1322 C C . ILE A 1 179 ? -0.807 7.399 4.813 1.00 97.56 179 ILE A C 1
ATOM 1324 O O . ILE A 1 179 ? -1.836 7.152 5.445 1.00 97.56 179 ILE A O 1
ATOM 1328 N N . ALA A 1 180 ? -0.257 8.616 4.800 1.00 97.50 180 ALA A N 1
ATOM 1329 C CA . ALA A 1 180 ? -0.761 9.680 5.655 1.00 97.50 180 ALA A CA 1
ATOM 1330 C C . ALA A 1 180 ? -2.194 10.137 5.285 1.00 97.50 180 ALA A C 1
ATOM 1332 O O . ALA A 1 180 ? -3.033 10.238 6.188 1.00 97.50 180 ALA A O 1
ATOM 1333 N N . PRO A 1 181 ? -2.536 10.386 3.998 1.00 97.62 181 PRO A N 1
ATOM 1334 C CA . PRO A 1 181 ? -3.921 10.618 3.579 1.00 97.62 181 PRO A CA 1
ATOM 1335 C C . PRO A 1 181 ? -4.883 9.501 3.995 1.00 97.62 181 PRO A C 1
ATOM 1337 O O . PRO A 1 181 ? -5.948 9.797 4.534 1.00 97.62 181 PRO A O 1
ATOM 1340 N N . ALA A 1 182 ? -4.499 8.234 3.814 1.00 97.69 182 ALA A N 1
ATOM 1341 C CA . ALA A 1 182 ? -5.359 7.099 4.131 1.00 97.69 182 ALA A CA 1
ATOM 1342 C C . ALA A 1 182 ? -5.641 6.966 5.632 1.00 97.69 182 ALA A C 1
ATOM 1344 O O . ALA A 1 182 ? -6.787 6.751 6.021 1.00 97.69 182 ALA A O 1
ATOM 1345 N N . ILE A 1 183 ? -4.629 7.158 6.482 1.00 97.00 183 ILE A N 1
ATOM 1346 C CA . ILE A 1 183 ? -4.800 7.157 7.942 1.00 97.00 183 ILE A CA 1
ATOM 1347 C C . ILE A 1 183 ? -5.741 8.282 8.378 1.00 97.00 183 ILE A C 1
ATOM 1349 O O . ILE A 1 183 ? -6.685 8.043 9.131 1.00 97.00 183 ILE A O 1
ATOM 1353 N N . ARG A 1 184 ? -5.538 9.505 7.869 1.00 95.38 184 ARG A N 1
ATOM 1354 C CA . ARG A 1 184 ? -6.423 10.640 8.179 1.00 95.38 184 ARG A CA 1
ATOM 1355 C C . ARG A 1 184 ? -7.857 10.384 7.729 1.00 95.38 184 ARG A C 1
ATOM 1357 O O . ARG A 1 184 ? -8.786 10.657 8.487 1.00 95.38 184 ARG A O 1
ATOM 1364 N N . GLN A 1 185 ? -8.031 9.825 6.533 1.00 94.38 185 GLN A N 1
ATOM 1365 C CA . GLN A 1 185 ? -9.345 9.458 6.022 1.00 94.38 185 GLN A CA 1
ATOM 1366 C C . GLN A 1 185 ? -9.999 8.387 6.900 1.00 94.38 185 GLN A C 1
ATOM 1368 O O . GLN A 1 185 ? -11.168 8.516 7.249 1.00 94.38 185 GLN A O 1
ATOM 1373 N N . PHE A 1 186 ? -9.250 7.367 7.320 1.00 93.25 186 PHE A N 1
ATOM 1374 C CA . PHE A 1 186 ? -9.753 6.329 8.216 1.00 93.25 186 PHE A CA 1
ATOM 1375 C C . PHE A 1 186 ? -10.248 6.902 9.551 1.00 93.25 186 PHE A C 1
ATOM 1377 O O . PHE A 1 186 ? -11.355 6.586 9.987 1.00 93.25 186 PHE A O 1
ATOM 1384 N N . ILE A 1 187 ? -9.460 7.783 10.175 1.00 90.88 187 ILE A N 1
ATOM 1385 C CA . ILE A 1 187 ? -9.831 8.454 11.430 1.00 90.88 187 ILE A CA 1
ATOM 1386 C C . ILE A 1 187 ? -11.114 9.275 11.242 1.00 90.88 187 ILE A C 1
ATOM 1388 O O . ILE A 1 187 ? -12.000 9.220 12.090 1.00 90.88 187 ILE A O 1
ATOM 1392 N N . ALA A 1 188 ? -11.246 9.992 10.121 1.00 89.25 188 ALA A N 1
ATOM 1393 C CA . ALA A 1 188 ? -12.426 10.804 9.822 1.00 89.25 188 ALA A CA 1
ATOM 1394 C C . ALA A 1 188 ? -13.708 9.978 9.594 1.00 89.25 188 ALA A C 1
ATOM 1396 O O . ALA A 1 188 ? -14.808 10.467 9.850 1.00 89.25 188 ALA A O 1
ATOM 1397 N N . LEU A 1 189 ? -13.582 8.733 9.121 1.00 86.38 189 LEU A N 1
ATOM 1398 C CA . LEU A 1 189 ? -14.706 7.801 8.959 1.00 86.38 189 LEU A CA 1
ATOM 1399 C C . LEU A 1 189 ? -15.153 7.187 10.291 1.00 86.38 189 LEU A C 1
ATOM 1401 O O . LEU A 1 189 ? -16.295 6.722 10.412 1.00 86.38 189 LEU A O 1
ATOM 1405 N N . TYR A 1 190 ? -14.261 7.158 11.284 1.00 80.00 190 TYR A N 1
ATOM 1406 C CA . TYR A 1 190 ? -14.559 6.589 12.587 1.00 80.00 190 TYR A CA 1
ATOM 1407 C C . TYR A 1 190 ? -15.551 7.487 13.345 1.00 80.00 190 TYR A C 1
ATOM 1409 O O . TYR A 1 190 ? -15.363 8.703 13.426 1.00 80.00 190 TYR A O 1
ATOM 1417 N N . PRO A 1 191 ? -16.641 6.927 13.898 1.00 69.88 191 PRO A N 1
ATOM 1418 C CA . PRO A 1 191 ? -17.721 7.732 14.441 1.00 69.88 191 PRO A CA 1
ATOM 1419 C C . PRO A 1 191 ? -17.253 8.587 15.637 1.00 69.88 191 PRO A C 1
ATOM 1421 O O . PRO A 1 191 ? -16.633 8.063 16.564 1.00 69.88 191 PRO A O 1
ATOM 1424 N N . PRO A 1 192 ? -17.646 9.874 15.705 1.00 58.78 192 PRO A N 1
ATOM 1425 C CA . PRO A 1 192 ? -17.121 10.877 16.647 1.00 58.78 192 PRO A CA 1
ATOM 1426 C C . PRO A 1 192 ? -17.555 10.681 18.111 1.00 58.78 192 PRO A C 1
ATOM 1428 O O . PRO A 1 192 ? -17.444 11.590 18.930 1.00 58.78 192 PRO A O 1
ATOM 1431 N N . LYS A 1 193 ? -18.115 9.520 18.466 1.00 61.22 193 LYS A N 1
ATOM 1432 C CA . LYS A 1 193 ? -18.757 9.308 19.770 1.00 61.22 193 LYS A CA 1
ATOM 1433 C C . LYS A 1 193 ? -17.767 9.179 20.927 1.00 61.22 193 LYS A C 1
ATOM 1435 O O . LYS A 1 193 ? -18.211 9.245 22.072 1.00 61.22 193 LYS A O 1
ATOM 1440 N N . GLN A 1 194 ? -16.473 8.998 20.661 1.00 62.62 194 GLN A N 1
ATOM 1441 C CA . GLN A 1 194 ? -15.438 8.96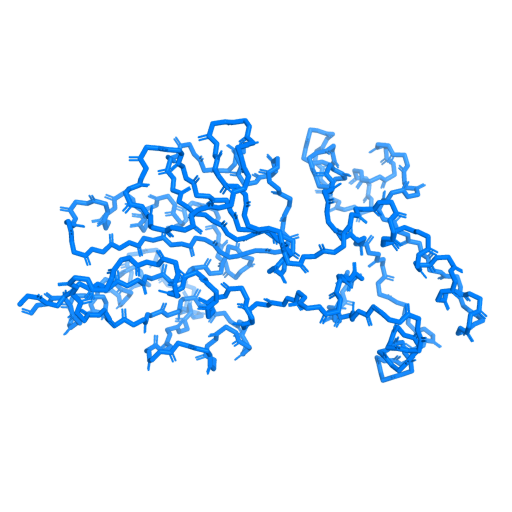1 21.694 1.00 62.62 194 GLN A CA 1
ATOM 1442 C C . GLN A 1 194 ? -14.134 9.589 21.182 1.00 62.62 194 GLN A C 1
ATOM 1444 O O . GLN A 1 194 ? -13.769 9.342 20.033 1.00 62.62 194 GLN A O 1
ATOM 1449 N N . PRO A 1 195 ? -13.424 10.380 22.008 1.00 67.50 195 PRO A N 1
ATOM 1450 C CA . PRO A 1 195 ? -12.048 10.755 21.711 1.00 67.50 195 PRO A CA 1
ATOM 1451 C C . PRO A 1 195 ? -11.192 9.485 21.621 1.00 67.50 195 PRO A C 1
ATOM 1453 O O . PRO A 1 195 ? -11.264 8.626 22.504 1.00 67.50 195 PRO A O 1
ATOM 1456 N N . MET A 1 196 ? -10.422 9.370 20.539 1.00 80.94 196 MET A N 1
ATOM 1457 C CA . MET A 1 196 ? -9.537 8.239 20.271 1.00 80.94 196 MET A CA 1
ATOM 1458 C C . MET A 1 196 ? -8.096 8.728 20.209 1.00 80.94 196 MET A C 1
ATOM 1460 O O . MET A 1 196 ? -7.839 9.715 19.526 1.00 80.94 196 MET A O 1
ATOM 1464 N N . THR A 1 197 ? -7.170 8.011 20.838 1.00 89.50 197 THR A N 1
ATOM 1465 C CA . THR A 1 197 ? -5.733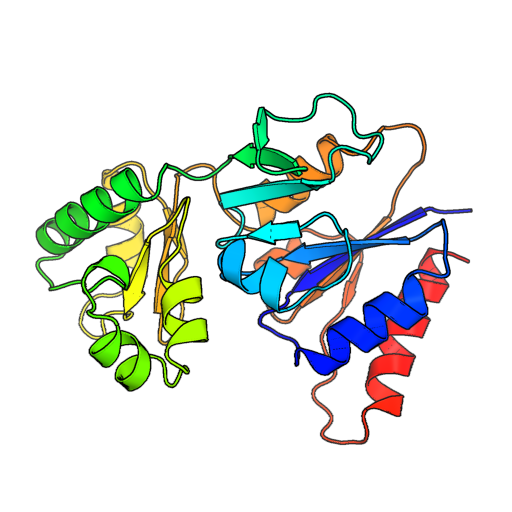 8.215 20.602 1.00 89.50 197 THR A CA 1
ATOM 1466 C C . THR A 1 197 ? -5.255 7.318 19.470 1.00 89.50 197 THR A C 1
ATOM 1468 O O . THR A 1 197 ? -5.721 6.185 19.319 1.00 89.50 197 THR A O 1
ATOM 1471 N N . THR A 1 198 ? -4.323 7.813 18.659 1.00 93.25 198 THR A N 1
ATOM 1472 C CA . THR A 1 198 ? -3.745 7.035 17.555 1.00 93.25 198 THR A CA 1
ATOM 1473 C C . THR A 1 198 ? -2.336 6.570 17.889 1.00 93.25 198 THR A C 1
ATOM 1475 O O . THR A 1 198 ? -1.490 7.344 18.331 1.00 93.25 198 THR A O 1
ATOM 1478 N N . LEU A 1 199 ? -2.079 5.286 17.667 1.00 93.81 199 LEU A N 1
ATOM 1479 C CA . LEU A 1 199 ? -0.767 4.671 17.800 1.00 93.81 199 LEU A CA 1
ATOM 1480 C C . LEU A 1 199 ? -0.336 4.112 16.445 1.00 93.81 199 LEU A C 1
ATOM 1482 O O . LEU A 1 199 ? -1.180 3.689 15.653 1.00 93.81 199 LEU A O 1
ATOM 1486 N N . GLY A 1 200 ? 0.967 4.079 16.188 1.00 93.50 200 GLY A N 1
ATOM 1487 C CA . GLY A 1 200 ? 1.523 3.547 14.944 1.00 93.50 200 GLY A CA 1
ATOM 1488 C C . GLY A 1 200 ? 2.707 2.639 15.214 1.00 93.50 200 GLY A C 1
ATOM 1489 O O . GLY A 1 200 ? 3.723 3.118 15.699 1.00 93.50 200 GLY A O 1
ATOM 1490 N N . LEU A 1 201 ? 2.581 1.352 14.895 1.00 91.69 201 LEU A N 1
ATOM 1491 C CA . LEU A 1 201 ? 3.663 0.371 14.970 1.00 91.69 201 LEU A CA 1
ATOM 1492 C C . LEU A 1 201 ? 4.281 0.193 13.581 1.00 91.69 201 LEU A C 1
ATOM 1494 O O . LEU A 1 201 ? 3.670 -0.449 12.727 1.00 91.69 201 LEU A O 1
ATOM 1498 N N . SER A 1 202 ? 5.447 0.795 13.335 1.00 92.00 202 SER A N 1
ATOM 1499 C CA . SER A 1 202 ? 6.043 0.852 11.992 1.00 92.00 202 SER A CA 1
ATOM 1500 C C . SER A 1 202 ? 7.509 1.285 12.019 1.00 92.00 202 SER A C 1
ATOM 1502 O O . SER A 1 202 ? 7.921 1.985 12.938 1.00 92.00 202 SER A O 1
ATOM 1504 N N . GLU A 1 203 ? 8.289 0.915 11.000 1.00 91.50 203 GLU A N 1
ATOM 1505 C CA . GLU A 1 203 ? 9.576 1.567 10.691 1.00 91.50 203 GLU A CA 1
ATOM 1506 C C . GLU A 1 203 ? 9.429 2.681 9.634 1.00 91.50 203 GLU A C 1
ATOM 1508 O O . GLU A 1 203 ? 10.370 3.427 9.368 1.00 91.50 203 GLU A O 1
ATOM 1513 N N . ASN A 1 204 ? 8.245 2.825 9.032 1.00 91.94 204 ASN A N 1
ATOM 1514 C CA . ASN A 1 204 ? 7.949 3.829 8.024 1.00 91.94 204 ASN A CA 1
ATOM 1515 C C . ASN A 1 204 ? 7.773 5.224 8.665 1.00 91.94 204 ASN A C 1
ATOM 1517 O O . ASN A 1 204 ? 6.826 5.445 9.431 1.00 91.94 204 ASN A O 1
ATOM 1521 N N . PRO A 1 205 ? 8.621 6.209 8.316 1.00 92.88 205 PRO A N 1
ATOM 1522 C CA . PRO A 1 205 ? 8.569 7.536 8.923 1.00 92.88 205 PRO A CA 1
ATOM 1523 C C . PRO A 1 205 ? 7.281 8.308 8.599 1.00 92.88 205 PRO A C 1
ATOM 1525 O O . PRO A 1 205 ? 6.842 9.109 9.422 1.00 92.88 205 PRO A O 1
ATOM 1528 N N . GLU A 1 206 ? 6.647 8.075 7.443 1.00 94.19 206 GLU A N 1
ATOM 1529 C CA . GLU A 1 206 ? 5.378 8.723 7.081 1.00 94.19 206 GLU A CA 1
ATOM 1530 C C . GLU A 1 206 ? 4.239 8.250 7.995 1.00 94.19 206 GLU A C 1
ATOM 1532 O O . GLU A 1 206 ? 3.448 9.070 8.471 1.00 94.19 206 GLU A O 1
ATOM 1537 N N . LEU A 1 207 ? 4.175 6.947 8.294 1.00 95.81 207 LEU A N 1
ATOM 1538 C CA . LEU A 1 207 ? 3.187 6.403 9.228 1.00 95.81 207 LEU A CA 1
ATOM 1539 C C . LEU A 1 207 ? 3.401 6.977 10.629 1.00 95.81 207 LEU A C 1
ATOM 1541 O O . LEU A 1 207 ? 2.469 7.527 11.217 1.00 95.81 207 LEU A O 1
ATOM 1545 N N . LEU A 1 208 ? 4.634 6.895 11.137 1.00 96.00 208 LEU A N 1
ATOM 1546 C CA . LEU A 1 208 ? 4.987 7.357 12.481 1.00 96.00 208 LEU A CA 1
ATOM 1547 C C . LEU A 1 208 ? 4.721 8.854 12.680 1.00 96.00 208 LEU A C 1
ATOM 1549 O O . LEU A 1 208 ? 4.294 9.254 13.757 1.00 96.00 208 LEU A O 1
ATOM 1553 N N . ALA A 1 209 ? 4.925 9.674 11.647 1.00 96.94 209 ALA A N 1
ATOM 1554 C CA . ALA A 1 209 ? 4.637 11.106 11.692 1.00 96.94 209 ALA A CA 1
ATOM 1555 C C . ALA A 1 209 ? 3.135 11.446 11.626 1.00 96.94 209 ALA A C 1
ATOM 1557 O O . ALA A 1 209 ? 2.759 12.590 11.876 1.00 96.94 209 ALA A O 1
ATOM 1558 N N . THR A 1 210 ? 2.275 10.489 11.259 1.00 96.88 210 THR A N 1
ATOM 1559 C CA . THR A 1 210 ? 0.828 10.716 11.097 1.00 96.88 210 THR A CA 1
ATOM 1560 C C . THR A 1 210 ? 0.026 10.405 12.365 1.00 96.88 210 THR A C 1
ATOM 1562 O O . THR A 1 210 ? -1.099 10.885 12.511 1.00 96.88 210 THR A O 1
ATOM 1565 N N . VAL A 1 211 ? 0.584 9.611 13.277 1.00 96.00 211 VAL A N 1
ATOM 1566 C CA . VAL A 1 211 ? -0.070 9.171 14.520 1.00 96.00 211 VAL A CA 1
ATOM 1567 C C . VAL A 1 211 ? 0.384 9.996 15.726 1.00 96.00 211 VAL A C 1
ATOM 1569 O O . VAL A 1 211 ? 1.436 10.628 15.704 1.00 96.00 211 VAL A O 1
ATOM 1572 N N . GLU A 1 212 ? -0.391 9.963 16.809 1.00 95.19 212 GLU A N 1
ATOM 1573 C CA . GLU A 1 212 ? -0.059 10.663 18.059 1.00 95.19 212 GLU A CA 1
ATOM 1574 C C . GLU A 1 212 ? 1.068 9.970 18.834 1.00 95.19 212 GLU A C 1
ATOM 1576 O O . GLU A 1 212 ? 1.937 10.637 19.393 1.00 95.19 212 GLU A O 1
ATOM 1581 N N . THR A 1 213 ? 1.059 8.633 18.879 1.00 93.69 213 THR A N 1
ATOM 1582 C CA . THR A 1 213 ? 2.057 7.829 19.602 1.00 93.69 213 THR A CA 1
ATOM 1583 C C . THR A 1 213 ? 2.788 6.876 18.647 1.00 93.69 213 THR A C 1
ATOM 1585 O O . THR A 1 213 ? 2.273 5.795 18.341 1.00 93.69 213 THR A O 1
ATOM 1588 N N . PRO A 1 214 ? 3.985 7.242 18.158 1.00 93.50 214 PRO A N 1
ATOM 1589 C CA . PRO A 1 214 ? 4.801 6.362 17.329 1.00 93.50 214 PRO A CA 1
ATOM 1590 C C . PRO A 1 214 ? 5.449 5.247 18.163 1.00 93.50 214 PRO A C 1
ATOM 1592 O O . PRO A 1 214 ? 5.975 5.488 19.250 1.00 93.50 214 PRO A O 1
ATOM 1595 N N . ILE A 1 215 ? 5.449 4.027 17.633 1.00 90.56 215 ILE A N 1
ATOM 1596 C CA . ILE A 1 215 ? 6.057 2.832 18.222 1.00 90.56 215 ILE A CA 1
ATOM 1597 C C . ILE A 1 215 ? 6.947 2.190 17.156 1.00 90.56 215 ILE A C 1
ATOM 1599 O O . ILE A 1 215 ? 6.472 1.729 16.120 1.00 90.56 215 ILE A O 1
ATOM 1603 N N . LEU A 1 216 ? 8.249 2.130 17.420 1.00 87.88 216 LEU A N 1
ATOM 1604 C CA . LEU A 1 216 ? 9.178 1.392 16.570 1.00 87.88 216 LEU A CA 1
ATOM 1605 C C . LEU A 1 216 ? 9.143 -0.101 16.934 1.00 87.88 216 LEU A C 1
ATOM 1607 O O . LEU A 1 216 ? 9.154 -0.427 18.128 1.00 87.88 216 LEU A O 1
ATOM 1611 N N . PRO A 1 217 ? 9.150 -1.018 15.951 1.00 79.31 217 PRO A N 1
ATOM 1612 C CA . PRO A 1 217 ? 9.460 -2.418 16.202 1.00 79.31 217 PRO A CA 1
ATOM 1613 C C . PRO A 1 217 ? 10.836 -2.524 16.876 1.00 79.31 217 PRO A C 1
ATOM 1615 O O . PRO A 1 217 ? 11.800 -1.877 16.470 1.00 79.31 217 PRO A O 1
ATOM 1618 N N . SER A 1 218 ? 10.954 -3.306 17.947 1.00 67.94 218 SER A N 1
ATOM 1619 C CA . SER A 1 218 ? 12.238 -3.477 18.636 1.0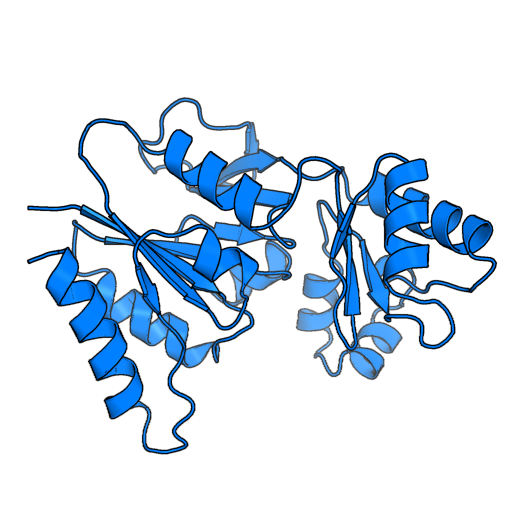0 67.94 218 SER A CA 1
ATOM 1620 C C . SER A 1 218 ? 13.236 -4.221 17.740 1.00 67.94 218 SER A C 1
ATOM 1622 O O . SER A 1 218 ? 12.963 -5.353 17.346 1.00 67.94 218 SER A O 1
ATOM 1624 N N . GLN A 1 219 ? 14.420 -3.650 17.496 1.00 51.78 219 GLN A N 1
ATOM 1625 C CA . GLN A 1 219 ? 15.484 -4.285 16.697 1.00 51.78 219 GLN A CA 1
ATOM 1626 C C . GLN A 1 219 ? 16.277 -5.392 17.422 1.00 51.78 219 GLN A C 1
ATOM 1628 O O . GLN A 1 219 ? 17.322 -5.840 16.953 1.00 51.78 219 GLN A O 1
ATOM 1633 N N . SER A 1 220 ? 15.834 -5.849 18.589 1.00 39.12 220 SER A N 1
ATOM 1634 C CA . SER A 1 220 ? 16.578 -6.830 19.373 1.00 39.12 220 SER A CA 1
ATOM 1635 C C . SER A 1 220 ? 16.295 -8.253 18.891 1.00 39.12 220 SER A C 1
ATOM 1637 O O . SER A 1 220 ? 15.179 -8.745 19.035 1.00 39.12 220 SER A O 1
ATOM 1639 N N . GLY A 1 221 ? 17.337 -8.945 18.418 1.00 39.44 221 GLY A N 1
ATOM 1640 C CA . GLY A 1 221 ? 17.379 -10.401 18.219 1.00 39.44 221 GLY A CA 1
ATOM 1641 C C . GLY A 1 221 ? 17.265 -11.223 19.515 1.00 39.44 221 GLY A C 1
ATOM 1642 O O . GLY A 1 221 ? 17.845 -12.299 19.606 1.00 39.44 221 GLY A O 1
ATOM 1643 N N . ASP A 1 222 ? 16.541 -10.713 20.511 1.00 36.03 222 ASP A N 1
ATOM 1644 C CA . ASP A 1 222 ? 16.323 -11.320 21.817 1.00 36.03 222 ASP A CA 1
ATOM 1645 C C . ASP A 1 222 ? 14.827 -11.609 21.970 1.00 36.03 222 ASP A C 1
ATOM 1647 O O . ASP A 1 222 ? 14.036 -10.705 22.211 1.00 36.03 222 ASP A O 1
ATOM 1651 N N . SER A 1 223 ? 14.468 -12.885 21.790 1.00 43.91 223 SER A N 1
ATOM 1652 C CA . SER A 1 223 ? 13.184 -13.556 22.066 1.00 43.91 223 SER A CA 1
ATOM 1653 C C . SER A 1 223 ? 11.875 -12.764 21.839 1.00 43.91 223 SER A C 1
ATOM 1655 O O . SER A 1 223 ? 11.596 -11.776 22.514 1.00 43.91 223 SER A O 1
ATOM 1657 N N . ASP A 1 224 ? 10.970 -13.316 21.018 1.00 52.16 224 ASP A N 1
ATOM 1658 C CA . ASP A 1 224 ? 9.598 -12.838 20.712 1.00 52.16 224 ASP A CA 1
ATOM 1659 C C . ASP A 1 224 ? 8.713 -12.428 21.913 1.00 52.16 224 ASP A C 1
ATOM 1661 O O . ASP A 1 224 ? 7.603 -11.915 21.756 1.00 52.16 224 ASP A O 1
ATOM 1665 N N . ILE A 1 225 ? 9.156 -12.676 23.142 1.00 48.75 225 ILE A N 1
ATOM 1666 C CA . ILE A 1 225 ? 8.447 -12.359 24.378 1.00 48.75 225 ILE A CA 1
ATOM 1667 C C . ILE A 1 225 ? 8.696 -10.899 24.804 1.00 48.75 225 ILE A C 1
ATOM 1669 O O . ILE A 1 225 ? 7.762 -10.242 25.265 1.00 48.75 225 ILE A O 1
ATOM 1673 N N . GLY A 1 226 ? 9.915 -10.372 24.630 1.00 51.44 226 GLY A N 1
ATOM 1674 C CA . GLY A 1 226 ? 10.294 -9.030 25.102 1.00 51.44 226 GLY A CA 1
ATOM 1675 C C . GLY A 1 226 ? 9.745 -7.899 24.230 1.00 51.44 226 GLY A C 1
ATOM 1676 O O . GLY A 1 226 ? 9.160 -6.940 24.735 1.00 51.44 226 GLY A O 1
ATOM 1677 N N . SER A 1 227 ? 9.846 -8.067 22.914 1.00 56.78 227 SER A N 1
ATOM 1678 C CA . SER A 1 227 ? 9.324 -7.159 21.886 1.00 56.78 227 SER A CA 1
ATOM 1679 C C . SER A 1 227 ? 7.807 -6.969 21.994 1.00 56.78 227 SER A C 1
ATOM 1681 O O . SER A 1 227 ? 7.299 -5.847 22.057 1.00 56.78 227 SER A O 1
ATOM 1683 N N . ASN A 1 228 ? 7.078 -8.077 22.142 1.00 64.69 228 ASN A N 1
ATOM 1684 C CA . ASN A 1 228 ? 5.638 -8.056 22.378 1.00 64.69 228 ASN A CA 1
ATOM 1685 C C . ASN A 1 228 ? 5.272 -7.412 23.724 1.00 64.69 228 ASN A C 1
ATOM 1687 O O . ASN A 1 228 ? 4.231 -6.771 23.821 1.00 64.69 228 ASN A O 1
ATOM 1691 N N . SER A 1 229 ? 6.097 -7.556 24.767 1.00 66.12 229 SER A N 1
ATOM 1692 C CA . SER A 1 229 ? 5.823 -6.937 26.071 1.00 66.12 229 SER A CA 1
ATOM 1693 C C . SER A 1 229 ? 5.818 -5.410 25.991 1.00 66.12 229 SER A C 1
ATOM 1695 O O . SER A 1 229 ? 4.908 -4.786 26.530 1.00 66.12 229 SER A O 1
ATOM 1697 N N . PHE A 1 230 ? 6.779 -4.817 25.276 1.00 70.94 230 PHE A N 1
ATOM 1698 C CA . PHE A 1 230 ? 6.877 -3.363 25.118 1.00 70.94 230 PHE A CA 1
ATOM 1699 C C . PHE A 1 230 ? 5.693 -2.779 24.335 1.00 70.94 230 PHE A C 1
ATOM 1701 O O . PHE A 1 230 ? 5.073 -1.817 24.783 1.00 70.94 230 PHE A O 1
ATOM 1708 N N . ILE A 1 231 ? 5.322 -3.400 23.208 1.00 73.25 231 ILE A N 1
ATOM 1709 C CA . ILE A 1 231 ? 4.154 -2.982 22.410 1.00 73.25 231 ILE A CA 1
ATOM 1710 C C . ILE A 1 231 ? 2.887 -3.030 23.272 1.00 73.25 231 ILE A C 1
ATOM 1712 O O . ILE A 1 231 ? 2.091 -2.094 23.283 1.00 73.25 231 ILE A O 1
ATOM 1716 N N . MET A 1 232 ? 2.715 -4.107 24.043 1.00 74.81 232 MET A N 1
ATOM 1717 C CA . MET A 1 232 ? 1.561 -4.260 24.926 1.00 74.81 232 MET A CA 1
ATOM 1718 C C . MET A 1 232 ? 1.564 -3.239 26.067 1.00 74.81 232 MET A C 1
ATOM 1720 O O . MET A 1 232 ? 0.491 -2.812 26.477 1.00 74.81 232 MET A O 1
ATOM 1724 N N . GLU A 1 233 ? 2.725 -2.852 26.594 1.00 76.12 233 GLU A N 1
ATOM 1725 C CA . GLU A 1 233 ? 2.847 -1.823 27.631 1.00 76.12 233 GLU A CA 1
ATOM 1726 C C . GLU A 1 233 ? 2.509 -0.429 27.089 1.00 76.12 233 GLU A C 1
ATOM 1728 O O . GLU A 1 233 ? 1.718 0.281 27.708 1.00 76.12 233 GLU A O 1
ATOM 1733 N N . ALA A 1 234 ? 3.008 -0.085 25.899 1.00 74.19 234 ALA A N 1
ATOM 1734 C CA . ALA A 1 234 ? 2.680 1.162 25.211 1.00 74.19 234 ALA A CA 1
ATOM 1735 C C . ALA A 1 234 ? 1.185 1.261 24.872 1.00 74.19 234 ALA A C 1
ATOM 1737 O O . ALA A 1 234 ? 0.569 2.305 25.056 1.00 74.19 234 ALA A O 1
ATOM 1738 N N . VAL A 1 235 ? 0.567 0.163 24.427 1.00 76.69 235 VAL A N 1
ATOM 1739 C CA . VAL A 1 235 ? -0.884 0.132 24.193 1.00 76.69 235 VAL A CA 1
ATOM 1740 C C . VAL A 1 235 ? -1.648 0.241 25.515 1.00 76.69 235 VAL A C 1
ATOM 1742 O O . VAL A 1 235 ? -2.606 1.006 25.602 1.00 76.69 235 VAL A O 1
ATOM 1745 N N . LYS A 1 236 ? -1.225 -0.485 26.561 1.00 77.75 236 LYS A N 1
ATOM 1746 C CA . LYS A 1 236 ? -1.870 -0.464 27.884 1.00 77.75 236 LYS A CA 1
ATOM 1747 C C . LYS A 1 236 ? -1.841 0.913 28.536 1.00 77.75 236 LYS A C 1
ATOM 1749 O O . LYS A 1 236 ? -2.854 1.286 29.110 1.00 77.75 236 LYS A O 1
ATOM 1754 N N . SER A 1 237 ? -0.733 1.649 28.443 1.00 76.31 237 SER A N 1
ATOM 1755 C CA . SER A 1 237 ? -0.605 2.983 29.048 1.00 76.31 237 SER A CA 1
ATOM 1756 C C . SER A 1 237 ? -1.545 4.024 28.433 1.00 76.31 237 SER A C 1
ATOM 1758 O O . SER A 1 237 ? -1.862 5.014 29.086 1.00 76.31 237 SER A O 1
ATOM 1760 N N . VAL A 1 238 ? -2.009 3.795 27.200 1.00 74.19 238 VAL A N 1
ATOM 1761 C CA . VAL A 1 238 ? -2.958 4.672 26.499 1.00 74.19 238 VAL A CA 1
ATOM 1762 C C . VAL A 1 238 ? -4.415 4.314 26.808 1.00 74.19 238 VAL A C 1
ATOM 1764 O O . VAL A 1 238 ? -5.259 5.206 26.900 1.00 74.19 238 VAL A O 1
ATOM 1767 N N . ILE A 1 239 ? -4.727 3.023 26.958 1.00 72.56 239 ILE A N 1
ATOM 1768 C CA . ILE A 1 239 ? -6.111 2.551 27.167 1.00 72.56 239 ILE A CA 1
ATOM 1769 C C . ILE A 1 239 ? -6.524 2.454 28.650 1.00 72.56 239 ILE A C 1
ATOM 1771 O O . ILE A 1 239 ? -7.723 2.383 28.927 1.00 72.56 239 ILE A O 1
ATOM 1775 N N . SER A 1 240 ? -5.569 2.443 29.595 1.00 65.88 240 SER A N 1
ATOM 1776 C CA . SER A 1 240 ? -5.822 2.427 31.052 1.00 65.88 240 SER A CA 1
ATOM 1777 C C . SER A 1 240 ? -6.366 3.757 31.567 1.00 65.88 240 SER A C 1
ATOM 1779 O O . SER A 1 240 ? -7.408 3.741 32.263 1.00 65.88 240 SER A O 1
#

pLDDT: mean 86.87, std 13.61, range [36.03, 98.44]

Mean predicted aligned error: 6.22 Å

Foldseek 3Di:
DAAAEEEEEPVQDDLVLVVVLCVVPVVDPRYAYEYEYLFAPLLCVVSDVDQHWYAYNAQQKTWHAPPDPWPPFADDDPRTGIDGQWAFAVVQVVLQVQLCVQQVHDKAWLLNDDLVRQCVLVVDDSSNSVRRNPHTGKIKIFQDPPDDPVSSQVSLVVVQWGKDDDPTIIIIIHNRGHNLSNVVVVVVRHDPPGHYAYEYEDPDPSRQVNGPHYDYQDPDPPDPPPSSVVVVVSVVVRRD

Organism: NCBI:txid915328

Sequence (240 aa):
MTSAILFVDLDSLPADQLAVIATKLSSSSQLLIVPVTHKTRAEVEALLPLTLPFIVETGSGIFIPANQGFTNVGEPEDGYRLVQLGCPHVQARAGLRVLANLVQYPLQGFGDLSAEKAQLLLGLSAAAAHRAKAREFSEAFFTPQGVTAEALAAAAEEIGLRMVIGDRVSYLIGPDAGIAPAIRQFIALYPPKQPMTTLGLSENPELLATVETPILPSQSGDSDIGSNSFIMEAVKSVIS